Protein AF-0000000085036764 (afdb_homodimer)

InterPro domains:
  IPR001647 DNA-binding HTH domain, TetR-type [PF00440] (18-59)
  IPR001647 DNA-binding HTH domain, TetR-type [PS50977] (9-69)
  IPR009057 Homedomain-like superfamily [SSF46689] (5-72)
  IPR050109 HTH-type, TetR-like transcriptional regulator [PTHR30055] (3-120)

Nearest PDB structures (foldseek):
  6o6o-assembly1_B  TM=7.100E-01  e=1.818E-04  Mycobacterium tuberculosis
  3ppb-assembly1_B  TM=6.854E-01  e=3.675E-04  Shewanella loihica PV-4
  3f1b-assembly1_A-2  TM=6.920E-01  e=1.305E-03  Rhodococcus jostii RHA1
  5e57-assembly1_C-3  TM=6.204E-01  e=1.082E-03  Mycolicibacterium smegmatis MC2 155
  8t5y-assembly1_A-2  TM=6.200E-01  e=1.188E-03  Rhodococcus sp. USK13

Solvent-accessible surface area (backbone atoms only — not comparable to full-atom values): 19325 Å² total; per-residue (Å²): 130,78,75,66,75,72,75,74,64,59,58,64,57,54,51,50,52,52,50,50,52,43,21,60,72,67,27,70,88,66,60,47,68,62,57,50,16,57,76,69,71,50,54,53,67,64,49,34,72,74,33,77,42,70,66,55,46,50,52,50,49,43,53,52,51,51,51,48,52,58,53,45,35,51,53,73,25,79,78,48,92,47,35,68,59,23,52,43,39,26,49,50,35,46,54,52,46,39,70,75,34,50,41,56,46,61,60,40,65,76,53,88,78,72,75,55,66,66,53,36,52,43,39,38,46,35,34,58,76,68,66,50,90,68,58,38,69,63,51,26,45,53,45,45,27,32,52,50,11,43,65,63,42,46,86,79,39,93,75,50,68,69,59,53,44,51,46,46,36,20,57,70,75,92,130,79,76,66,76,70,77,73,64,57,59,64,56,54,51,50,52,50,50,51,52,44,22,61,70,65,26,70,88,68,60,48,69,63,58,48,16,57,75,68,69,49,54,52,66,63,49,33,73,75,32,77,42,70,67,54,46,49,51,52,48,42,55,51,52,51,52,47,50,57,54,44,33,50,55,74,23,79,78,49,91,47,34,70,59,23,51,43,38,27,50,49,36,46,54,51,46,39,70,77,32,50,41,56,45,61,60,41,64,76,51,87,77,72,75,54,66,66,53,36,51,44,39,38,46,35,34,59,76,68,67,50,90,69,56,41,69,62,50,26,46,52,45,44,29,31,52,50,11,44,64,63,42,46,87,79,39,94,74,52,66,67,59,51,44,51,47,46,36,20,56,69,74,92

pLDDT: mean 90.98, std 11.97, range [34.62, 97.44]

Secondary structure (DSSP, 8-state):
----------HHHHHHHHHHHHHHHH-GGG--HHHHHHHHT--HHHHHHH-SSHHHHHHHHHHHHHHHHHHHHTTTGGG-S-HHHHHHHHHHHHHHHHHH-HHHHHHHTTS--PPPHHHHHHHHHHHHHTT--S-HHHHHHHHHHHHHHHHHHTTTS---HHHHHHHHHHHTT-/----------HHHHHHHHHHHHHHHH-GGG--HHHHHHHHT--HHHHHHH-SSHHHHHHHHHHHHHHHHHHHHTTTGGG-S-HHHHHHHHHHHHHHHHHH-HHHHHHHTTS--PPPHHHHHHHHHHHHHTT--S-HHHHHHHHHHHHHHHHHHTTTS---HHHHHHHHHHHTT-

Sequence (348 aa):
MVTQPYHRQNLAAAIQQNARQQLEEAGANQLSLRQIARVLAVTPAAVYRHFPDKASLLANLKTTIQAEVTATLRMGVLDSADAPTMLRQMVTNLLTYQHDHPYGIQFVLTGDLSVPQSLTTVVTLYVAQQQLTLEPQSAALAVWTYLVGVLVLLPTIPVDEKQVTNQLISLLGGMVTQPYHRQNLAAAIQQNARQQLEEAGANQLSLRQIARVLAVTPAAVYRHFPDKASLLANLKTTIQAEVTATLRMGVLDSADAPTMLRQMVTNLLTYQHDHPYGIQFVLTGDLSVPQSLTTVVTLYVAQQQLTLEPQSAALAVWTYLVGVLVLLPTIPVDEKQVTNQLISLLGG

Structure (mmCIF, N/CA/C/O backbone):
data_AF-0000000085036764-model_v1
#
loop_
_entity.id
_entity.type
_entity.pdbx_description
1 polymer 'Transcriptional regulator'
#
loop_
_atom_site.group_PDB
_atom_site.id
_atom_site.type_symbol
_atom_site.label_atom_id
_atom_site.label_alt_id
_atom_site.label_comp_id
_atom_site.label_asym_id
_atom_site.label_entity_id
_atom_site.label_seq_id
_atom_site.pdbx_PDB_ins_code
_atom_site.Cartn_x
_atom_site.Cartn_y
_atom_site.Cartn_z
_atom_site.occupancy
_atom_site.B_iso_or_equiv
_atom_site.auth_seq_id
_atom_site.auth_comp_id
_atom_site.auth_asym_id
_atom_site.auth_atom_id
_atom_site.pdbx_PDB_model_num
ATOM 1 N N . MET A 1 1 ? -50.5 26.438 3.391 1 34.62 1 MET A N 1
ATOM 2 C CA . MET A 1 1 ? -49.594 25.484 2.75 1 34.62 1 MET A CA 1
ATOM 3 C C . MET A 1 1 ? -48.469 25.094 3.689 1 34.62 1 MET A C 1
ATOM 5 O O . MET A 1 1 ? -47.594 25.906 3.979 1 34.62 1 MET A O 1
ATOM 9 N N . VAL A 1 2 ? -48.625 24.375 4.734 1 40.66 2 VAL A N 1
ATOM 10 C CA . VAL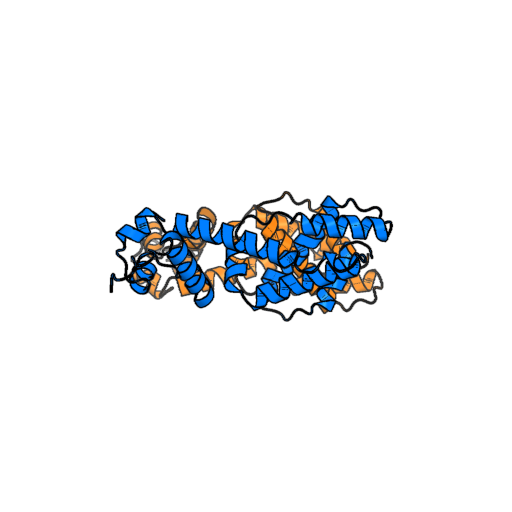 A 1 2 ? -47.719 24.156 5.852 1 40.66 2 VAL A CA 1
ATOM 11 C C . VAL A 1 2 ? -46.375 23.625 5.332 1 40.66 2 VAL A C 1
ATOM 13 O O . VAL A 1 2 ? -46.344 22.766 4.449 1 40.66 2 VAL A O 1
ATOM 16 N N . THR A 1 3 ? -45.375 24.562 5.188 1 39.28 3 THR A N 1
ATOM 17 C CA . THR A 1 3 ? -44.031 24.156 4.809 1 39.28 3 THR A CA 1
ATOM 18 C C . THR A 1 3 ? -43.656 22.812 5.43 1 39.28 3 THR A C 1
ATOM 20 O O . THR A 1 3 ? -43.781 22.641 6.645 1 39.28 3 THR A O 1
ATOM 23 N N . GLN A 1 4 ? -44.031 21.766 4.758 1 40.69 4 GLN A N 1
ATOM 24 C CA . GLN A 1 4 ? -43.656 20.422 5.195 1 40.69 4 GLN A CA 1
ATOM 25 C C . GLN A 1 4 ? -42.375 20.438 6.004 1 40.69 4 GLN A C 1
ATOM 27 O O . GLN A 1 4 ? -41.469 21.219 5.707 1 40.69 4 GLN A O 1
ATOM 32 N N . PRO A 1 5 ? -42.375 20.203 7.309 1 40.78 5 PRO A N 1
ATOM 33 C CA . PRO A 1 5 ? -41.156 20.125 8.109 1 40.78 5 PRO A CA 1
ATOM 34 C C . PRO A 1 5 ? -39.969 19.641 7.305 1 40.78 5 PRO A C 1
ATOM 36 O O . PRO A 1 5 ? -40.125 18.828 6.383 1 40.78 5 PRO A O 1
ATOM 39 N N . TYR A 1 6 ? -39.094 20.5 6.773 1 38.91 6 TYR A N 1
ATOM 40 C CA . TYR A 1 6 ? -37.781 20.141 6.211 1 38.91 6 TYR A CA 1
ATOM 41 C C . TYR A 1 6 ? -37.312 18.812 6.77 1 38.91 6 TYR A C 1
ATOM 43 O O . TYR A 1 6 ? -37.125 18.672 7.98 1 38.91 6 TYR A O 1
ATOM 51 N N . HIS A 1 7 ? -37.906 17.703 6.488 1 44.28 7 HIS A N 1
ATOM 52 C CA . HIS A 1 7 ? -37.312 16.422 6.828 1 44.28 7 HIS A CA 1
ATOM 53 C C . HIS A 1 7 ? -35.812 16.547 7.09 1 44.28 7 HIS A C 1
ATOM 55 O O . HIS A 1 7 ? -35.062 16.891 6.188 1 44.28 7 HIS A O 1
ATOM 61 N N . ARG A 1 8 ? -35.344 17.312 8.094 1 49.41 8 ARG A N 1
ATOM 62 C CA . ARG A 1 8 ? -33.969 17.469 8.586 1 49.41 8 ARG A CA 1
ATOM 63 C C . ARG A 1 8 ? -33.125 16.25 8.234 1 49.41 8 ARG A C 1
ATOM 65 O O . ARG A 1 8 ? -33.344 15.164 8.781 1 49.41 8 ARG A O 1
ATOM 72 N N . GLN A 1 9 ? -32.844 15.867 7.02 1 56.56 9 GLN A N 1
ATOM 73 C CA . GLN A 1 9 ? -31.844 14.898 6.574 1 56.56 9 GLN A CA 1
ATOM 74 C C . GLN A 1 9 ? -30.781 14.672 7.641 1 56.56 9 GLN A C 1
ATOM 76 O O . GLN A 1 9 ? -30.406 15.594 8.367 1 56.56 9 GLN A O 1
ATOM 81 N N . ASN A 1 10 ? -30.672 13.375 8.094 1 83.94 10 ASN A N 1
ATOM 82 C CA . ASN A 1 10 ? -29.719 13 9.141 1 83.94 10 ASN A CA 1
ATOM 83 C C . ASN A 1 10 ? -28.375 13.719 8.961 1 83.94 10 ASN A C 1
ATOM 85 O O . ASN A 1 10 ? -27.688 13.523 7.961 1 83.94 10 ASN A O 1
ATOM 89 N N . LEU A 1 11 ? -28.344 14.914 9.625 1 93 11 LEU A N 1
ATOM 90 C CA . LEU A 1 11 ? -27.141 15.742 9.539 1 93 11 LEU A CA 1
ATOM 91 C C . LEU A 1 11 ? -25.875 14.883 9.539 1 93 11 LEU A C 1
ATOM 93 O O . LEU A 1 11 ? -24.922 15.18 8.82 1 93 11 LEU A O 1
ATOM 97 N N . ALA A 1 12 ? -26.016 13.883 10.289 1 93.69 12 ALA A N 1
ATOM 98 C CA . ALA A 1 12 ? -24.875 12.984 10.328 1 93.69 12 ALA A CA 1
ATOM 99 C C . ALA A 1 12 ? -24.562 12.414 8.945 1 93.69 12 ALA A C 1
ATOM 101 O O . ALA A 1 12 ? -23.406 12.375 8.523 1 93.69 12 ALA A O 1
ATOM 102 N N . ALA A 1 13 ? -25.562 12.078 8.258 1 95.12 13 ALA A N 1
ATOM 103 C CA . ALA A 1 13 ? -25.422 11.516 6.918 1 95.12 13 ALA A CA 1
ATOM 104 C C . ALA A 1 13 ? -24.938 12.578 5.934 1 95.12 13 ALA A C 1
ATOM 106 O O . ALA A 1 13 ? -24.094 12.297 5.078 1 95.12 13 ALA A O 1
ATOM 107 N N . ALA A 1 14 ? -25.406 13.711 6.027 1 96.25 14 ALA A N 1
ATOM 108 C CA . ALA A 1 14 ? -25 14.812 5.156 1 96.25 14 ALA A CA 1
ATOM 109 C C . ALA A 1 14 ? -23.531 15.164 5.367 1 96.25 14 ALA A C 1
ATOM 111 O O . ALA A 1 14 ? -22.797 15.422 4.402 1 96.25 14 ALA A O 1
ATOM 112 N N . ILE A 1 15 ? -23.172 15.156 6.605 1 96.44 15 ILE A N 1
ATOM 113 C CA . ILE A 1 15 ? -21.766 15.43 6.945 1 96.44 15 ILE A CA 1
ATOM 114 C C . ILE A 1 15 ? -20.875 14.359 6.328 1 96.44 15 ILE A C 1
ATOM 116 O O . ILE A 1 15 ? -19.875 14.688 5.68 1 96.44 15 ILE A O 1
ATOM 120 N N . GLN A 1 16 ? -21.281 13.172 6.492 1 96 16 GLN A N 1
ATOM 121 C CA . GLN A 1 16 ? -20.5 12.062 5.969 1 96 16 GLN A CA 1
ATOM 122 C C . GLN A 1 16 ? -20.391 12.125 4.445 1 96 16 GLN A C 1
ATOM 124 O O . GLN A 1 16 ? -19.328 11.891 3.879 1 96 16 GLN A O 1
ATOM 129 N N . GLN A 1 17 ? -21.469 12.453 3.832 1 96.38 17 GLN A N 1
ATOM 130 C CA . GLN A 1 17 ? -21.5 12.531 2.375 1 96.38 17 GLN A CA 1
ATOM 131 C C . GLN A 1 17 ? -20.609 13.664 1.869 1 96.38 17 GLN A C 1
ATOM 133 O O . GLN A 1 17 ? -19.859 13.484 0.909 1 96.38 17 GLN A O 1
ATOM 138 N N . ASN A 1 18 ? -20.703 14.75 2.477 1 96.75 18 ASN A N 1
ATOM 139 C CA . ASN A 1 18 ? -19.844 15.867 2.098 1 96.75 18 ASN A CA 1
ATOM 140 C C . ASN A 1 18 ? -18.375 15.562 2.348 1 96.75 18 ASN A C 1
ATOM 142 O O . ASN A 1 18 ? -17.516 15.906 1.535 1 96.75 18 ASN A O 1
ATOM 146 N N . ALA A 1 19 ? -18.125 14.953 3.469 1 97.19 19 ALA A N 1
ATOM 147 C CA . ALA A 1 19 ? -16.766 14.547 3.791 1 97.19 19 ALA A CA 1
ATOM 148 C C . ALA A 1 19 ? -16.219 13.594 2.732 1 97.19 19 ALA A C 1
ATOM 150 O O . ALA A 1 19 ? -15.062 13.727 2.314 1 97.19 19 ALA A O 1
ATOM 151 N N . ARG A 1 20 ? -17.031 12.703 2.363 1 96.5 20 ARG A N 1
ATOM 152 C CA . ARG A 1 20 ? -16.641 11.758 1.323 1 96.5 20 ARG A CA 1
ATOM 153 C C . ARG A 1 20 ? -16.312 12.477 0.02 1 96.5 20 ARG A C 1
ATOM 155 O O . ARG A 1 20 ? -15.32 12.172 -0.638 1 96.5 20 ARG A O 1
ATOM 162 N N . GLN A 1 21 ? -17.094 13.398 -0.334 1 95.69 21 GLN A N 1
ATOM 163 C CA . GLN A 1 21 ? -16.891 14.18 -1.545 1 95.69 21 GLN A CA 1
ATOM 164 C C . GLN A 1 21 ? -15.57 14.953 -1.472 1 95.69 21 GLN A C 1
ATOM 166 O O . GLN A 1 21 ? -14.789 14.945 -2.424 1 95.69 21 GLN A O 1
ATOM 171 N N . GLN A 1 22 ? -15.367 15.531 -0.383 1 94.81 22 GLN A N 1
ATOM 172 C CA . GLN A 1 22 ? -14.117 16.266 -0.194 1 94.81 22 GLN A CA 1
ATOM 173 C C . GLN A 1 22 ? -12.914 15.344 -0.287 1 94.81 22 GLN A C 1
ATOM 175 O O . GLN A 1 22 ? -11.906 15.68 -0.913 1 94.81 22 GLN A O 1
ATOM 180 N N . LEU A 1 23 ? -13.039 14.227 0.329 1 95.44 23 LEU A N 1
ATOM 181 C CA . LEU A 1 23 ? -11.969 13.234 0.287 1 95.44 23 LEU A CA 1
ATOM 182 C C . LEU A 1 23 ? -11.648 12.836 -1.15 1 95.44 23 LEU A C 1
ATOM 184 O O .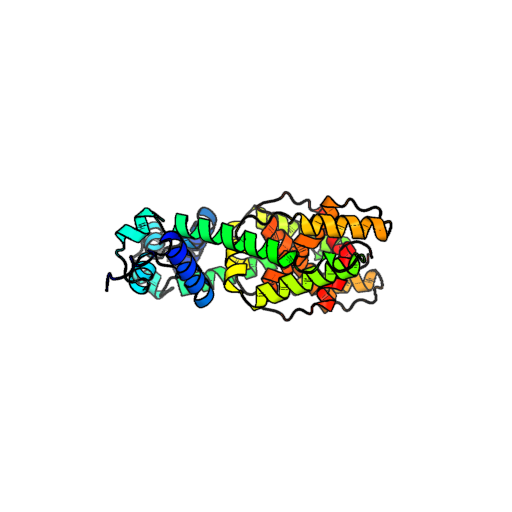 LEU A 1 23 ? -10.477 12.75 -1.53 1 95.44 23 LEU A O 1
ATOM 188 N N . GLU A 1 24 ? -12.633 12.68 -1.927 1 94.88 24 GLU A N 1
ATOM 189 C CA . GLU A 1 24 ? -12.453 12.211 -3.297 1 94.88 24 GLU A CA 1
ATOM 190 C C . GLU A 1 24 ? -11.945 13.336 -4.199 1 94.88 24 GLU A C 1
ATOM 192 O O . GLU A 1 24 ? -11.469 13.078 -5.309 1 94.88 24 GLU A O 1
ATOM 197 N N . GLU A 1 25 ? -12.039 14.547 -3.77 1 91.56 25 GLU A N 1
ATOM 198 C CA . GLU A 1 25 ? -11.594 15.688 -4.559 1 91.56 25 GLU A CA 1
ATOM 199 C C . GLU A 1 25 ? -10.141 16.047 -4.25 1 91.56 25 GLU A C 1
ATOM 201 O O . GLU A 1 25 ? -9.383 16.422 -5.145 1 91.56 25 GLU A O 1
ATOM 206 N N . ALA A 1 26 ? -9.812 15.883 -2.945 1 87.88 26 ALA A N 1
ATOM 207 C CA . ALA A 1 26 ? -8.523 16.469 -2.604 1 87.88 26 ALA A CA 1
ATOM 208 C C . ALA A 1 26 ? -7.754 15.594 -1.619 1 87.88 26 ALA A C 1
ATOM 210 O O . ALA A 1 26 ? -6.625 15.914 -1.243 1 87.88 26 ALA A O 1
ATOM 211 N N . GLY A 1 27 ? -8.312 14.523 -1.241 1 90.25 27 GLY A N 1
ATOM 212 C CA . GLY A 1 27 ? -7.633 13.664 -0.286 1 90.25 27 GLY A CA 1
ATOM 213 C C . GLY A 1 27 ? -8.031 13.938 1.152 1 90.25 27 GLY A C 1
ATOM 214 O O . GLY A 1 27 ? -8.57 15.008 1.459 1 90.25 27 GLY A O 1
ATOM 215 N N . ALA A 1 28 ? -7.688 13.078 2.045 1 89.06 28 ALA A N 1
ATOM 216 C CA . ALA A 1 28 ? -8.125 13.117 3.439 1 89.06 28 ALA A CA 1
ATOM 217 C C . ALA A 1 28 ? -7.457 14.266 4.191 1 89.06 28 ALA A C 1
ATOM 219 O O . ALA A 1 28 ? -8.023 14.805 5.148 1 89.06 28 ALA A O 1
ATOM 220 N N . ASN A 1 29 ? -6.27 14.602 3.748 1 83.5 29 ASN A N 1
ATOM 221 C CA . ASN A 1 29 ? -5.516 15.633 4.453 1 83.5 29 ASN A CA 1
ATOM 222 C C . ASN A 1 29 ? -6.191 17 4.34 1 83.5 29 ASN A C 1
ATOM 224 O O . ASN A 1 29 ? -5.977 17.875 5.18 1 83.5 29 ASN A O 1
ATOM 228 N N . GLN A 1 30 ? -7.043 17.125 3.451 1 86.94 30 GLN A N 1
ATOM 229 C CA . GLN A 1 30 ? -7.66 18.438 3.205 1 86.94 30 GLN A CA 1
ATOM 230 C C . GLN A 1 30 ? -9.047 18.516 3.838 1 86.94 30 GLN A C 1
ATOM 232 O O . GLN A 1 30 ? -9.703 19.547 3.783 1 86.94 30 GLN A O 1
ATOM 237 N N . LEU A 1 31 ? -9.445 17.438 4.422 1 92.19 31 LEU A N 1
ATOM 238 C CA . LEU A 1 31 ? -10.766 17.406 5.039 1 92.19 31 LEU A CA 1
ATOM 239 C C . LEU A 1 31 ? -10.836 18.375 6.223 1 92.19 31 LEU A C 1
ATOM 241 O O . LEU A 1 31 ? -9.914 18.422 7.043 1 92.19 31 LEU A O 1
ATOM 245 N N . SER A 1 32 ? -11.938 19.125 6.316 1 92.75 32 SER A N 1
ATOM 246 C CA . SER A 1 32 ? -12.148 20.094 7.371 1 92.75 32 SER A CA 1
ATOM 247 C C . SER A 1 32 ? -13.609 20.125 7.824 1 92.75 32 SER A C 1
ATOM 249 O O . SER A 1 32 ? -14.508 20.359 7.02 1 92.75 32 SER A O 1
ATOM 251 N N . LEU A 1 33 ? -13.773 20 9.125 1 95.56 33 LEU A N 1
ATOM 252 C CA . LEU A 1 33 ? -15.125 20.062 9.68 1 95.56 33 LEU A CA 1
ATOM 253 C C . LEU A 1 33 ? -15.719 21.453 9.508 1 95.56 33 LEU A C 1
ATOM 255 O O . LEU A 1 33 ? -16.906 21.609 9.25 1 95.56 33 LEU A O 1
ATOM 259 N N . ARG A 1 34 ? -14.93 22.469 9.648 1 95.31 34 ARG A N 1
ATOM 260 C CA . ARG A 1 34 ? -15.383 23.844 9.477 1 95.31 34 ARG A CA 1
ATOM 261 C C . ARG A 1 34 ? -15.859 24.078 8.047 1 95.31 34 ARG A C 1
ATOM 263 O O . ARG A 1 34 ? -16.875 24.734 7.832 1 95.31 34 ARG A O 1
ATOM 270 N N . GLN A 1 35 ? -15.109 23.516 7.117 1 95.25 35 GLN A N 1
ATOM 271 C CA . GLN A 1 35 ? -15.492 23.672 5.719 1 95.25 35 GLN A CA 1
ATOM 272 C C . GLN A 1 35 ? -16.797 22.938 5.426 1 95.25 35 GLN A C 1
ATOM 274 O O . GLN A 1 35 ? -17.641 23.438 4.68 1 95.25 35 GLN A O 1
ATOM 279 N N . ILE A 1 36 ? -16.938 21.781 6.016 1 96.5 36 ILE A N 1
ATOM 280 C CA . ILE A 1 36 ? -18.141 21 5.828 1 96.5 36 ILE A CA 1
ATOM 281 C C . ILE A 1 36 ? -19.344 21.766 6.371 1 96.5 36 ILE A C 1
ATOM 283 O O . ILE A 1 36 ? -20.406 21.828 5.73 1 96.5 36 ILE A O 1
ATOM 287 N N . ALA A 1 37 ? -19.141 22.344 7.508 1 96.62 37 ALA A N 1
ATOM 288 C CA . ALA A 1 37 ? -20.203 23.156 8.094 1 96.62 37 ALA A CA 1
ATOM 289 C C . ALA A 1 37 ? -20.625 24.281 7.148 1 96.62 37 ALA A C 1
ATOM 291 O O . ALA A 1 37 ? -21.812 24.516 6.934 1 96.62 37 ALA A O 1
ATOM 292 N N . ARG A 1 38 ? -19.703 24.891 6.578 1 96.56 38 ARG A N 1
ATOM 293 C CA . ARG A 1 38 ? -19.938 26 5.652 1 96.56 38 ARG A CA 1
ATOM 294 C C . ARG A 1 38 ? -20.703 25.516 4.426 1 96.56 38 ARG A C 1
ATOM 296 O O . ARG A 1 38 ? -21.703 26.141 4.031 1 96.56 38 ARG A O 1
ATOM 303 N N . VAL A 1 39 ? -20.281 24.469 3.871 1 95.06 39 VAL A N 1
ATOM 304 C CA . VAL A 1 39 ? -20.875 23.938 2.646 1 95.06 39 VAL A CA 1
ATOM 305 C C . VAL A 1 39 ? -22.328 23.516 2.912 1 95.06 39 VAL A C 1
ATOM 307 O O . VAL A 1 39 ? -23.203 23.734 2.076 1 95.06 39 VAL A O 1
ATOM 310 N N . LEU A 1 40 ? -22.531 22.953 4.07 1 96.12 40 LEU A N 1
ATOM 311 C CA . LEU A 1 40 ? -23.859 22.453 4.422 1 96.12 40 LEU A CA 1
ATOM 312 C C . LEU A 1 40 ? -24.719 23.562 5.008 1 96.12 40 LEU A C 1
ATOM 314 O O . LEU A 1 40 ? -25.891 23.359 5.316 1 96.12 40 LEU A O 1
ATOM 318 N N . ALA A 1 41 ? -24.094 24.703 5.195 1 97.06 41 ALA A N 1
ATOM 319 C CA . ALA A 1 41 ? -24.797 25.844 5.75 1 97.06 41 ALA A CA 1
ATOM 320 C C . ALA A 1 41 ? -25.375 25.531 7.125 1 97.06 41 ALA A C 1
ATOM 322 O O . ALA A 1 41 ? -26.547 25.781 7.387 1 97.06 41 ALA A O 1
ATOM 323 N N . VAL A 1 42 ? -24.547 24.938 7.934 1 96.19 42 VAL A N 1
ATOM 324 C CA . VAL A 1 42 ? -24.875 24.672 9.328 1 96.19 42 VAL A CA 1
ATOM 325 C C . VAL A 1 42 ? -23.797 25.25 10.242 1 96.19 42 VAL A C 1
ATOM 327 O O . VAL A 1 42 ? -22.719 25.625 9.773 1 96.19 42 VAL A O 1
ATOM 330 N N . THR A 1 43 ? -24.156 25.219 11.539 1 95.19 43 THR A N 1
ATOM 331 C CA . THR A 1 43 ? -23.172 25.734 12.492 1 95.19 43 THR A CA 1
ATOM 332 C C . THR A 1 43 ? -22.094 24.703 12.766 1 95.19 43 THR A C 1
ATOM 334 O O . THR A 1 43 ? -22.359 23.5 12.758 1 95.19 43 THR A O 1
ATOM 337 N N . PRO A 1 44 ? -20.859 25.156 12.945 1 95.06 44 PRO A N 1
ATOM 338 C CA . PRO A 1 44 ? -19.812 24.219 13.336 1 95.06 44 PRO A CA 1
ATOM 339 C C . PRO A 1 44 ? -20.203 23.375 14.547 1 95.06 44 PRO A C 1
ATOM 341 O O . PRO A 1 44 ? -19.875 22.188 14.602 1 95.06 44 PRO A O 1
ATOM 344 N N . ALA A 1 45 ? -20.891 23.922 15.453 1 94.81 45 ALA A N 1
ATOM 345 C CA . ALA A 1 45 ? -21.328 23.219 16.656 1 94.81 45 ALA A CA 1
ATOM 346 C C . ALA A 1 45 ? -22.188 22.016 16.312 1 94.81 45 ALA A C 1
ATOM 348 O O . ALA A 1 45 ? -22.094 20.969 16.953 1 94.81 45 ALA A O 1
ATOM 349 N N . ALA A 1 46 ? -22.969 22.188 15.391 1 95.25 46 ALA A N 1
ATOM 350 C CA . ALA A 1 46 ? -23.844 21.109 14.953 1 95.25 46 ALA A CA 1
ATOM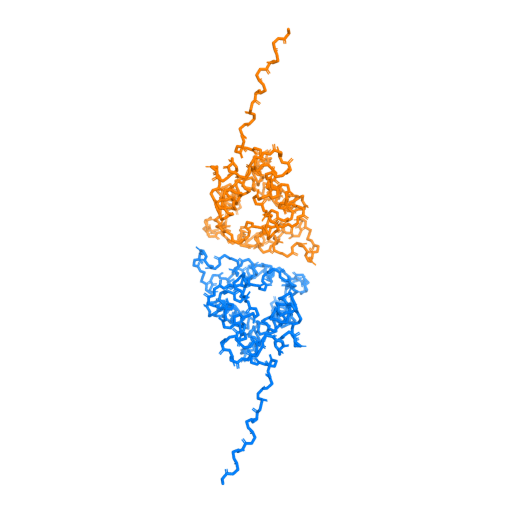 351 C C . ALA A 1 46 ? -23.047 19.953 14.383 1 95.25 46 ALA A C 1
ATOM 353 O O . ALA A 1 46 ? -23.375 18.781 14.602 1 95.25 46 ALA A O 1
ATOM 354 N N . VAL A 1 47 ? -22 20.266 13.656 1 95.94 47 VAL A N 1
ATOM 355 C CA . VAL A 1 47 ? -21.125 19.234 13.078 1 95.94 47 VAL A CA 1
ATOM 356 C C . VAL A 1 47 ? -20.328 18.547 14.18 1 95.94 47 VAL A C 1
ATOM 358 O O . VAL A 1 47 ? -20.25 17.312 14.219 1 95.94 47 VAL A O 1
ATOM 361 N N . TYR A 1 48 ? -19.891 19.281 15.156 1 95.56 48 TYR A N 1
ATOM 362 C CA . TYR A 1 48 ? -19.062 18.766 16.234 1 95.56 48 TYR A CA 1
ATOM 363 C C . TYR A 1 48 ? -19.875 17.875 17.172 1 95.56 48 TYR A C 1
ATOM 365 O O . TYR A 1 48 ? -19.328 17 17.828 1 95.56 48 TYR A O 1
ATOM 373 N N . ARG A 1 49 ? -21.156 18.094 17.203 1 95.38 49 ARG A N 1
ATOM 374 C CA . ARG A 1 49 ? -22.047 17.234 17.984 1 95.38 49 ARG A CA 1
ATOM 375 C C . ARG A 1 49 ? -22.047 15.805 17.438 1 95.38 49 ARG A C 1
ATOM 377 O O . ARG A 1 49 ? -22.094 14.844 18.203 1 95.38 49 ARG A O 1
ATOM 384 N N . HIS A 1 50 ? -21.906 15.695 16.156 1 95.56 50 HIS A N 1
ATOM 385 C CA . HIS A 1 50 ? -21.906 14.383 15.531 1 95.56 50 HIS A CA 1
ATOM 386 C C . HIS A 1 50 ? -20.484 13.82 15.43 1 95.56 50 HIS A C 1
ATOM 388 O O . HIS A 1 50 ? -20.281 12.617 15.602 1 95.56 50 HIS A O 1
ATOM 394 N N . PHE A 1 51 ? -19.547 14.75 15.117 1 97.12 51 PHE A N 1
ATOM 395 C CA . PHE A 1 51 ? -18.125 14.406 15 1 97.12 51 PHE A CA 1
ATOM 396 C C . PHE A 1 51 ? -17.266 15.406 15.773 1 97.12 51 PHE A C 1
ATOM 398 O O . PHE A 1 51 ? -16.906 16.453 15.234 1 97.12 51 PHE A O 1
ATOM 405 N N . PRO A 1 52 ? -16.938 15.023 16.922 1 96.12 52 PRO A N 1
ATOM 406 C CA . PRO A 1 52 ? -16.297 15.969 17.844 1 96.12 52 PRO A CA 1
ATOM 407 C C . PRO A 1 52 ? -14.953 16.469 17.344 1 96.12 52 PRO A C 1
ATOM 409 O O . PRO A 1 52 ? -14.477 17.516 17.781 1 96.12 52 PRO A O 1
ATOM 412 N N . ASP A 1 53 ? -14.344 15.648 16.469 1 94.69 53 ASP A N 1
ATOM 413 C CA . ASP A 1 53 ? -13.062 16.062 15.891 1 94.69 53 ASP A CA 1
ATOM 414 C C . ASP A 1 53 ? -12.836 15.398 14.531 1 94.69 53 ASP A C 1
ATOM 416 O O . ASP A 1 53 ? -13.633 14.562 14.102 1 94.69 53 ASP A O 1
ATOM 420 N N . LYS A 1 54 ? -11.828 15.805 13.898 1 93.44 54 LYS A N 1
ATOM 421 C CA . LYS A 1 54 ? -11.484 15.289 12.57 1 93.44 54 LYS A CA 1
ATOM 422 C C . LYS A 1 54 ? -11.203 13.789 12.617 1 93.44 54 LYS A C 1
ATOM 424 O O . LYS A 1 54 ? -11.594 13.055 11.711 1 93.44 54 LYS A O 1
ATOM 429 N N . ALA A 1 55 ? -10.555 13.375 13.648 1 93.44 55 ALA A N 1
ATOM 430 C CA . ALA A 1 55 ? -10.195 11.969 13.789 1 93.44 55 ALA A CA 1
ATOM 431 C C . ALA A 1 55 ? -11.445 11.086 13.82 1 93.44 55 ALA A C 1
ATOM 433 O O . ALA A 1 55 ? -11.469 10.023 13.195 1 93.44 55 ALA A O 1
ATOM 434 N N . SER A 1 56 ? -12.391 11.531 14.477 1 95.94 56 SER A N 1
ATOM 435 C CA . SER A 1 56 ? -13.641 10.781 14.555 1 95.94 56 SER A CA 1
ATOM 436 C C . SER A 1 56 ? -14.32 10.695 13.195 1 95.94 56 SER A C 1
ATOM 438 O O . SER A 1 56 ? -14.867 9.648 12.836 1 95.94 56 SER A O 1
ATOM 440 N N . LEU A 1 57 ? -14.344 11.789 12.469 1 96.06 57 LEU A N 1
ATOM 441 C CA . LEU A 1 57 ? -14.922 11.805 11.133 1 96.06 57 LEU A CA 1
ATOM 442 C C . LEU A 1 57 ? -14.148 10.875 10.195 1 96.06 57 LEU A C 1
ATOM 444 O O . LEU A 1 57 ? -14.75 10.086 9.461 1 96.06 57 LEU A O 1
ATOM 448 N N . LEU A 1 58 ? -12.867 10.906 10.281 1 95.56 58 LEU A N 1
ATOM 449 C CA . LEU A 1 58 ? -12.023 10.086 9.43 1 95.56 58 LEU A CA 1
ATOM 450 C C . LEU A 1 58 ? -12.211 8.602 9.742 1 95.56 58 LEU A C 1
ATOM 452 O O . LEU A 1 58 ? -12.234 7.773 8.828 1 95.56 58 LEU A O 1
ATOM 456 N N . ALA A 1 59 ? -12.352 8.32 10.961 1 95.12 59 ALA A N 1
ATOM 457 C CA . ALA A 1 59 ? -12.586 6.93 11.359 1 95.12 59 ALA A CA 1
ATOM 458 C C . ALA A 1 59 ? -13.898 6.406 10.773 1 95.12 59 ALA A C 1
ATOM 460 O O . ALA A 1 59 ? -13.953 5.281 10.266 1 95.12 59 ALA A O 1
ATOM 461 N N . ASN A 1 60 ? -14.828 7.195 10.875 1 95.31 60 ASN A N 1
ATOM 462 C CA . ASN A 1 60 ? -16.125 6.824 10.312 1 95.31 60 ASN A CA 1
ATOM 463 C C . ASN A 1 60 ? -16.047 6.656 8.797 1 95.31 60 ASN A C 1
ATOM 465 O O . ASN A 1 60 ? -16.594 5.691 8.25 1 95.31 60 ASN A O 1
ATOM 469 N N . LEU A 1 61 ? -15.414 7.555 8.133 1 95.88 61 LEU A N 1
ATOM 470 C CA . LEU A 1 61 ? -15.242 7.477 6.688 1 95.88 61 LEU A CA 1
ATOM 471 C C . LEU A 1 61 ? -14.484 6.215 6.297 1 95.88 61 LEU A C 1
ATOM 473 O O . LEU A 1 61 ? -14.836 5.543 5.328 1 95.88 61 LEU A O 1
ATOM 477 N N . LYS A 1 62 ? -13.469 5.926 7.02 1 96.12 62 LYS A N 1
ATOM 478 C CA . LYS A 1 62 ? -12.664 4.742 6.727 1 96.12 62 LYS A CA 1
ATOM 479 C C . LYS A 1 62 ? -13.508 3.473 6.797 1 96.12 62 LYS A C 1
ATOM 481 O O . LYS A 1 62 ? -13.43 2.621 5.906 1 96.12 62 LYS A O 1
ATOM 486 N N . THR A 1 63 ? -14.305 3.402 7.844 1 95 63 THR A N 1
ATOM 487 C CA . THR A 1 63 ? -15.18 2.252 8.023 1 95 63 THR A CA 1
ATOM 488 C C . THR A 1 63 ? -16.156 2.131 6.852 1 95 63 THR A C 1
ATOM 490 O O . THR A 1 63 ? -16.344 1.044 6.305 1 95 63 THR A O 1
ATOM 493 N N . THR A 1 64 ? -16.688 3.205 6.477 1 95.5 64 THR A N 1
ATOM 494 C CA . THR A 1 64 ? -17.672 3.215 5.406 1 95.5 64 THR A CA 1
ATOM 495 C C . THR A 1 64 ? -17.031 2.84 4.074 1 95.5 64 THR A C 1
ATOM 497 O O . THR A 1 64 ? -17.594 2.037 3.318 1 95.5 64 THR A O 1
ATOM 500 N N . ILE A 1 65 ? -15.922 3.395 3.793 1 96.12 65 ILE A N 1
ATOM 501 C CA . ILE A 1 65 ? -15.25 3.131 2.523 1 96.12 65 ILE A CA 1
ATOM 502 C C . ILE A 1 65 ? -14.789 1.678 2.479 1 96.12 65 ILE A C 1
ATOM 504 O O . ILE A 1 65 ? -14.906 1.012 1.447 1 96.12 65 ILE A O 1
ATOM 508 N N . GLN A 1 66 ? -14.289 1.174 3.568 1 94.75 66 GLN A N 1
ATOM 509 C CA . GLN A 1 66 ? -13.891 -0.229 3.635 1 94.75 66 GLN A CA 1
ATOM 510 C C . GLN A 1 66 ? -15.078 -1.147 3.348 1 94.75 66 GLN A C 1
ATOM 512 O O . GLN A 1 66 ? -14.945 -2.127 2.611 1 94.75 66 GLN A O 1
ATOM 517 N N . ALA A 1 67 ? -16.188 -0.809 3.938 1 94.69 67 ALA A N 1
ATOM 518 C CA . ALA A 1 67 ? -17.406 -1.587 3.699 1 94.69 67 ALA A CA 1
ATOM 519 C C . ALA A 1 67 ? -17.812 -1.536 2.229 1 94.69 67 ALA A C 1
ATOM 521 O O . ALA A 1 67 ? -18.234 -2.545 1.661 1 94.69 67 ALA A O 1
ATOM 522 N N . GLU A 1 68 ? -17.672 -0.421 1.65 1 95.12 68 GLU A N 1
ATOM 523 C CA . GLU A 1 68 ? -18 -0.253 0.238 1 95.12 68 GLU A CA 1
ATOM 524 C C . GLU A 1 68 ? -17.078 -1.087 -0.646 1 95.12 68 GLU A C 1
ATOM 526 O O . GLU A 1 68 ? -17.531 -1.719 -1.603 1 95.12 68 GLU A O 1
ATOM 531 N N . VAL A 1 69 ? -15.844 -1.074 -0.37 1 94.5 69 VAL A N 1
ATOM 532 C CA . VAL A 1 69 ? -14.867 -1.854 -1.127 1 94.5 69 VAL A CA 1
ATOM 533 C C . VAL A 1 69 ? -15.227 -3.336 -1.053 1 94.5 69 VAL A C 1
ATOM 535 O O . VAL A 1 69 ? -15.258 -4.027 -2.074 1 94.5 69 VAL A O 1
ATOM 538 N N . THR A 1 70 ? -15.508 -3.816 0.118 1 93.56 70 THR A N 1
ATOM 539 C CA . THR A 1 70 ? -15.867 -5.219 0.323 1 93.56 70 THR A CA 1
ATOM 540 C C . THR A 1 70 ? -17.141 -5.57 -0.445 1 93.56 70 THR A C 1
ATOM 542 O O . THR A 1 70 ? -17.203 -6.625 -1.081 1 93.56 70 THR A O 1
ATOM 545 N N . ALA A 1 71 ? -18.062 -4.664 -0.388 1 95.06 71 ALA A N 1
ATOM 546 C CA . ALA A 1 71 ? -19.328 -4.895 -1.083 1 95.06 71 ALA A CA 1
ATOM 547 C C . ALA A 1 71 ? -19.125 -4.934 -2.594 1 95.06 71 ALA A C 1
ATOM 549 O O . ALA A 1 71 ? -19.688 -5.781 -3.285 1 95.06 71 ALA A O 1
ATOM 550 N N . THR A 1 72 ? -18.344 -4.043 -3.072 1 94.56 72 THR A N 1
ATOM 551 C CA . THR A 1 72 ? -18.062 -3.949 -4.5 1 94.56 72 THR A CA 1
ATOM 552 C C . THR A 1 72 ? -17.328 -5.191 -4.996 1 94.56 72 THR A C 1
ATOM 554 O O . THR A 1 72 ? -17.594 -5.676 -6.098 1 94.56 72 THR A O 1
ATOM 557 N N . LEU A 1 73 ? -16.438 -5.688 -4.219 1 93.94 73 LEU A N 1
ATOM 558 C CA . LEU A 1 73 ? -15.633 -6.852 -4.566 1 93.94 73 LEU A CA 1
ATOM 559 C C . LEU A 1 73 ? -16.516 -8.055 -4.883 1 93.94 73 LEU A C 1
ATOM 561 O O . LEU A 1 73 ? -16.172 -8.875 -5.742 1 93.94 73 LEU A O 1
ATOM 565 N N . ARG A 1 74 ? -17.641 -8.109 -4.297 1 94.12 74 ARG A N 1
ATOM 566 C CA . ARG A 1 74 ? -18.438 -9.32 -4.414 1 94.12 74 ARG A CA 1
ATOM 567 C C . ARG A 1 74 ? -19.516 -9.164 -5.496 1 94.12 74 ARG A C 1
ATOM 569 O O . ARG A 1 74 ? -20.25 -10.102 -5.785 1 94.12 74 ARG A O 1
ATOM 576 N N . MET A 1 75 ? -19.625 -7.984 -6.023 1 94.56 75 MET A N 1
ATOM 577 C CA . MET A 1 75 ? -20.688 -7.711 -6.992 1 94.56 75 MET A CA 1
ATOM 578 C C . MET A 1 75 ? -20.547 -8.609 -8.211 1 94.56 75 MET A C 1
ATOM 580 O O . MET A 1 75 ? -19.516 -8.625 -8.875 1 94.56 75 MET A O 1
ATOM 584 N N . GLY A 1 76 ? -21.531 -9.383 -8.5 1 94.56 76 GLY A N 1
ATOM 585 C CA . GLY A 1 76 ? -21.594 -10.195 -9.703 1 94.56 76 GLY A CA 1
ATOM 586 C C . GLY A 1 76 ? -20.734 -11.438 -9.633 1 94.56 76 GLY A C 1
ATOM 587 O O . GLY A 1 76 ? -20.578 -12.156 -10.625 1 94.56 76 GLY A O 1
ATOM 588 N N . VAL A 1 77 ? -20.078 -11.758 -8.586 1 94.06 77 VAL A N 1
ATOM 589 C CA . VAL A 1 77 ? -19.109 -12.836 -8.461 1 94.06 77 VAL A CA 1
ATOM 590 C C . VAL A 1 77 ? -19.844 -14.18 -8.453 1 94.06 77 VAL A C 1
ATOM 592 O O . VAL A 1 77 ? -19.344 -15.156 -9.039 1 94.06 77 VAL A O 1
ATOM 595 N N . LEU A 1 78 ? -21.047 -14.242 -7.902 1 89.31 78 LEU A N 1
ATOM 596 C CA . LEU A 1 78 ? -21.781 -15.5 -7.777 1 89.31 78 LEU A CA 1
ATOM 597 C C . LEU A 1 78 ? -22.609 -15.773 -9.016 1 89.31 78 LEU A C 1
ATOM 599 O O . LEU A 1 78 ? -23.375 -16.734 -9.055 1 89.31 78 LEU A O 1
ATOM 603 N N . ASP A 1 79 ? -22.5 -14.883 -10 1 92.38 79 ASP A N 1
ATOM 604 C CA . ASP A 1 79 ? -23.203 -15.094 -11.258 1 92.38 79 ASP A CA 1
ATOM 605 C C . ASP A 1 79 ? -22.625 -16.281 -12.023 1 92.38 79 ASP A C 1
ATOM 607 O O . ASP A 1 79 ? -23.25 -16.781 -12.969 1 92.38 79 ASP A O 1
ATOM 611 N N . SER A 1 80 ? -21.453 -16.766 -11.75 1 90.25 80 SER A N 1
ATOM 612 C CA . SER A 1 80 ? -20.781 -17.922 -12.344 1 90.25 80 SER A CA 1
ATOM 613 C C . SER A 1 80 ? -20.5 -18.984 -11.297 1 90.25 80 SER A C 1
ATOM 615 O O . SER A 1 80 ? -20.375 -18.688 -10.109 1 90.25 80 SER A O 1
ATOM 617 N N . ALA A 1 81 ? -20.516 -20.203 -11.789 1 90 81 ALA A N 1
ATOM 618 C CA . ALA A 1 81 ? -20.094 -21.297 -10.922 1 90 81 ALA A CA 1
ATOM 619 C C . ALA A 1 81 ? -18.609 -21.609 -11.102 1 90 81 ALA A C 1
ATOM 621 O O . ALA A 1 81 ? -18.047 -22.406 -10.352 1 90 81 ALA A O 1
ATOM 622 N N . ASP A 1 82 ? -17.969 -20.969 -12.055 1 95 82 ASP A N 1
ATOM 623 C CA . ASP A 1 82 ? -16.562 -21.172 -12.383 1 95 82 ASP A CA 1
ATOM 624 C C . ASP A 1 82 ? -15.664 -20.25 -11.555 1 95 82 ASP A C 1
ATOM 626 O O . ASP A 1 82 ? -15.719 -19.031 -11.703 1 95 82 ASP A O 1
ATOM 630 N N . ALA A 1 83 ? -14.844 -20.844 -10.727 1 94.12 83 ALA A N 1
ATOM 631 C CA . ALA A 1 83 ? -14.055 -20.094 -9.766 1 94.12 83 ALA A CA 1
ATOM 632 C C . ALA A 1 83 ? -13.094 -19.141 -10.477 1 94.12 83 ALA A C 1
ATOM 634 O O . ALA A 1 83 ? -12.93 -17.984 -10.062 1 94.12 83 ALA A O 1
ATOM 635 N N . PRO A 1 84 ? -12.469 -19.562 -11.602 1 94.25 84 PRO A N 1
ATOM 636 C CA . PRO A 1 84 ? -11.625 -18.625 -12.328 1 94.25 84 PRO A CA 1
ATOM 637 C C . PRO A 1 84 ? -12.398 -17.391 -12.812 1 94.25 84 PRO A C 1
ATOM 639 O O . PRO A 1 84 ? -11.891 -16.266 -12.727 1 94.25 84 PRO A O 1
ATOM 642 N N . THR A 1 85 ? -13.57 -17.609 -13.273 1 95.88 85 THR A N 1
ATOM 643 C CA . THR A 1 85 ? -14.414 -16.5 -13.727 1 95.88 85 THR A CA 1
ATOM 644 C C . THR A 1 85 ? -14.805 -15.609 -12.555 1 95.88 85 THR A C 1
ATOM 646 O O . THR A 1 85 ? -14.828 -14.383 -12.68 1 95.88 85 THR A O 1
ATOM 649 N N . MET A 1 86 ? -15.086 -16.203 -11.398 1 96.75 86 MET A N 1
ATOM 650 C CA . MET A 1 86 ? -15.391 -15.445 -10.188 1 96.75 86 MET A CA 1
ATOM 651 C C . MET A 1 86 ? -14.211 -14.562 -9.789 1 96.75 86 MET A C 1
ATOM 653 O O . MET A 1 86 ? -14.383 -13.383 -9.477 1 96.75 86 MET A O 1
ATOM 657 N N . LEU A 1 87 ? -13.047 -15.18 -9.812 1 95.88 87 LEU A N 1
ATOM 658 C CA . LEU A 1 87 ? -11.828 -14.453 -9.445 1 95.88 87 LEU A CA 1
ATOM 659 C C . LEU A 1 87 ? -11.594 -13.281 -10.383 1 95.88 87 LEU A C 1
ATOM 661 O O . LEU A 1 87 ? -11.289 -12.172 -9.93 1 95.88 87 LEU A O 1
ATOM 665 N N . ARG A 1 88 ? -11.789 -13.5 -11.664 1 96.5 88 ARG A N 1
ATOM 666 C CA . ARG A 1 88 ? -11.641 -12.43 -12.648 1 96.5 88 ARG A CA 1
ATOM 667 C C . ARG A 1 88 ? -12.625 -11.305 -12.391 1 96.5 88 ARG A C 1
ATOM 669 O O . ARG A 1 88 ? -12.281 -10.125 -12.523 1 96.5 88 ARG A O 1
ATOM 676 N N . GLN A 1 89 ? -13.82 -11.664 -12.102 1 97 89 GLN A N 1
ATOM 677 C CA . GLN A 1 89 ? -14.836 -10.656 -11.805 1 97 89 GLN A CA 1
ATOM 678 C C . GLN A 1 89 ? -14.453 -9.828 -10.586 1 97 89 GLN A C 1
ATOM 680 O O . GLN A 1 89 ? -14.656 -8.609 -10.57 1 97 89 GLN A O 1
ATOM 685 N N . MET A 1 90 ? -13.938 -10.438 -9.578 1 97.06 90 MET A N 1
ATOM 686 C CA . MET A 1 90 ? -13.484 -9.719 -8.391 1 97.06 90 MET A CA 1
ATOM 687 C C . MET A 1 90 ? -12.383 -8.727 -8.75 1 97.06 90 MET A C 1
ATOM 689 O O . MET A 1 90 ? -12.391 -7.586 -8.273 1 97.06 90 MET A O 1
ATOM 693 N N . VAL A 1 91 ? -11.438 -9.148 -9.586 1 97.12 91 VAL A N 1
ATOM 694 C CA . VAL A 1 91 ? -10.359 -8.273 -10.047 1 97.12 91 VAL A CA 1
ATOM 695 C C . VAL A 1 91 ? -10.953 -7.082 -10.789 1 97.12 91 VAL A C 1
ATOM 697 O O . VAL A 1 91 ? -10.602 -5.934 -10.508 1 97.12 91 VAL A O 1
ATOM 700 N N . THR A 1 92 ? -11.867 -7.34 -11.672 1 96.56 92 THR A N 1
ATOM 701 C CA . THR A 1 92 ? -12.516 -6.277 -12.438 1 96.56 92 THR A CA 1
ATOM 702 C C . THR A 1 92 ? -13.195 -5.281 -11.5 1 96.56 92 THR A C 1
ATOM 704 O O . THR A 1 92 ? -13.047 -4.07 -11.664 1 96.56 92 THR A O 1
ATOM 707 N N . ASN A 1 93 ? -13.93 -5.816 -10.531 1 97.38 93 ASN A N 1
ATOM 708 C CA . ASN A 1 93 ? -14.625 -4.969 -9.57 1 97.38 93 ASN A CA 1
ATOM 709 C C . ASN A 1 93 ? -13.656 -4.066 -8.812 1 97.38 93 ASN A C 1
ATOM 711 O O . ASN A 1 93 ? -13.898 -2.871 -8.656 1 97.38 93 ASN A O 1
ATOM 715 N N . LEU A 1 94 ? -12.609 -4.656 -8.367 1 95.75 94 LEU A N 1
ATOM 716 C CA . LEU A 1 94 ? -11.641 -3.926 -7.562 1 95.75 94 LEU A CA 1
ATOM 717 C C . LEU A 1 94 ? -10.953 -2.838 -8.383 1 95.75 94 LEU A C 1
ATOM 719 O O . LEU A 1 94 ? -10.836 -1.698 -7.934 1 95.75 94 LEU A O 1
ATOM 723 N N . LEU A 1 95 ? -10.5 -3.174 -9.594 1 95.62 95 LEU A N 1
ATOM 724 C CA . LEU A 1 95 ? -9.836 -2.211 -10.461 1 95.62 95 LEU A CA 1
ATOM 725 C C . LEU A 1 95 ? -10.773 -1.077 -10.844 1 95.62 95 LEU A C 1
ATOM 727 O O . LEU A 1 95 ? -10.375 0.087 -10.883 1 95.62 95 LEU A O 1
ATOM 731 N N . THR A 1 96 ? -11.992 -1.36 -11.133 1 95.19 96 THR A N 1
ATOM 732 C CA . THR A 1 96 ? -12.984 -0.345 -11.461 1 95.19 96 THR A CA 1
ATOM 733 C C . THR A 1 96 ? -13.211 0.597 -10.281 1 95.19 96 THR A C 1
ATOM 735 O O . THR A 1 96 ? -13.258 1.816 -10.453 1 95.19 96 THR A O 1
ATOM 738 N N . TYR A 1 97 ? -13.32 0 -9.133 1 95.69 97 TYR A N 1
ATOM 739 C CA . TYR A 1 97 ? -13.516 0.829 -7.945 1 95.69 97 TYR A CA 1
ATOM 740 C C . TYR A 1 97 ? -12.328 1.759 -7.727 1 95.69 97 TYR A C 1
ATOM 742 O O . TYR A 1 97 ? -12.508 2.939 -7.418 1 95.69 97 TYR A O 1
ATOM 750 N N . GLN A 1 98 ? -11.156 1.204 -7.77 1 94.81 98 GLN A N 1
ATOM 751 C CA . GLN A 1 98 ? -9.953 2.021 -7.602 1 94.81 98 GLN A CA 1
ATOM 752 C C . GLN A 1 98 ? -9.922 3.162 -8.617 1 94.81 98 GLN A C 1
ATOM 754 O O . GLN A 1 98 ? -9.523 4.281 -8.289 1 94.81 98 GLN A O 1
ATOM 759 N N . HIS A 1 99 ? -10.25 2.93 -9.844 1 92.81 99 HIS A N 1
ATOM 760 C CA . HIS A 1 99 ? -10.305 3.951 -10.883 1 92.81 99 HIS A CA 1
ATOM 761 C C . HIS A 1 99 ? -11.297 5.055 -10.516 1 92.81 99 HIS A C 1
ATOM 763 O O . HIS A 1 99 ? -10.984 6.242 -10.672 1 92.81 99 HIS A O 1
ATOM 769 N N . ASP A 1 100 ? -12.414 4.664 -10.031 1 94.25 100 ASP A N 1
ATOM 770 C CA . ASP A 1 100 ? -13.492 5.602 -9.75 1 94.25 100 ASP A CA 1
ATOM 771 C C . ASP A 1 100 ? -13.25 6.34 -8.438 1 94.25 100 ASP A C 1
ATOM 773 O O . ASP A 1 100 ? -13.727 7.465 -8.258 1 94.25 100 ASP A O 1
ATOM 777 N N . HIS A 1 101 ? -12.531 5.672 -7.527 1 94.75 101 HIS A N 1
ATOM 778 C CA . HIS A 1 101 ? -12.352 6.23 -6.195 1 94.75 101 HIS A CA 1
ATOM 779 C C . HIS A 1 101 ? -10.898 6.137 -5.75 1 94.75 101 HIS A C 1
ATOM 781 O O . HIS A 1 101 ? -10.594 5.527 -4.723 1 94.75 101 HIS A O 1
ATOM 787 N N . PRO A 1 102 ? -10.016 6.777 -6.438 1 92.75 102 PRO A N 1
ATOM 788 C CA . PRO A 1 102 ? -8.586 6.617 -6.133 1 92.75 102 PRO A CA 1
ATOM 789 C C . PRO A 1 102 ? -8.219 7.164 -4.754 1 92.75 102 PRO A C 1
ATOM 791 O O . PRO A 1 102 ? -7.406 6.559 -4.047 1 92.75 102 PRO A O 1
ATOM 794 N N . TYR A 1 103 ? -8.828 8.219 -4.355 1 93.06 103 TYR A N 1
ATOM 795 C CA . TYR A 1 103 ? -8.484 8.797 -3.062 1 93.06 103 TYR A CA 1
ATOM 796 C C . TYR A 1 103 ? -9.078 7.977 -1.922 1 93.06 103 TYR A C 1
ATOM 798 O O . TYR A 1 103 ? -8.469 7.855 -0.854 1 93.06 103 TYR A O 1
ATOM 806 N N . GLY A 1 104 ? -10.266 7.422 -2.193 1 94.75 104 GLY A N 1
ATOM 807 C CA . GLY A 1 104 ? -10.844 6.512 -1.216 1 94.75 104 GLY A CA 1
ATOM 808 C C . GLY A 1 104 ? -9.984 5.285 -0.963 1 94.75 104 GLY A C 1
ATOM 809 O O . GLY A 1 104 ? -9.789 4.883 0.186 1 94.75 104 GLY A O 1
ATOM 810 N N . ILE A 1 105 ? -9.461 4.789 -2.025 1 94.44 105 ILE A N 1
ATOM 811 C CA . ILE A 1 105 ? -8.609 3.609 -1.917 1 94.44 105 ILE A CA 1
ATOM 812 C C . ILE A 1 105 ? -7.32 3.971 -1.185 1 94.44 105 ILE A C 1
ATOM 814 O O . ILE A 1 105 ? -6.922 3.283 -0.24 1 94.44 105 ILE A O 1
ATOM 818 N N . GLN A 1 106 ? -6.742 5.039 -1.581 1 91.56 106 GLN A N 1
ATOM 819 C CA . GLN A 1 106 ? -5.531 5.492 -0.905 1 91.56 106 GLN A CA 1
ATOM 820 C C . GLN A 1 106 ? -5.77 5.668 0.591 1 91.56 106 GLN A C 1
ATOM 822 O O . GLN A 1 106 ? -4.91 5.336 1.407 1 91.56 106 GLN A O 1
ATOM 827 N N . PHE A 1 107 ? -6.895 6.148 0.926 1 93.19 107 PHE A N 1
ATOM 828 C CA . PHE A 1 107 ? -7.266 6.426 2.309 1 93.19 107 PHE A CA 1
ATOM 829 C C . PHE A 1 107 ? -7.406 5.129 3.098 1 93.19 107 PHE A C 1
ATOM 831 O O . PHE A 1 107 ? -6.961 5.043 4.246 1 93.19 107 PHE A O 1
ATOM 838 N N . VAL A 1 108 ? -7.914 4.102 2.508 1 93.75 108 VAL A N 1
ATOM 839 C CA . VAL A 1 108 ? -8.203 2.885 3.264 1 93.75 108 VAL A CA 1
ATOM 840 C C . VAL A 1 108 ? -6.973 1.979 3.27 1 93.75 108 VAL A C 1
ATOM 842 O O . VAL A 1 108 ? -6.867 1.067 4.094 1 93.75 108 VAL A O 1
ATOM 845 N N . LEU A 1 109 ? -6.055 2.193 2.391 1 92.06 109 LEU A N 1
ATOM 846 C CA . LEU A 1 109 ? -4.848 1.375 2.314 1 92.06 109 LEU A CA 1
ATOM 847 C C . LEU A 1 109 ? -4.012 1.521 3.58 1 92.06 109 LEU A C 1
ATOM 849 O O . LEU A 1 109 ? -3.152 0.683 3.861 1 92.06 109 LEU A O 1
ATOM 853 N N . THR A 1 110 ? -4.277 2.525 4.367 1 86.56 110 THR A N 1
ATOM 854 C CA . THR A 1 110 ? -3.541 2.748 5.605 1 86.56 110 THR A CA 1
ATOM 855 C C . THR A 1 110 ? -4.285 2.141 6.793 1 86.56 110 THR A C 1
ATOM 857 O O . THR A 1 110 ? -3.85 2.268 7.938 1 86.56 110 THR A O 1
ATOM 860 N N . GLY A 1 111 ? -5.379 1.476 6.551 1 86.38 111 GLY A N 1
ATOM 861 C CA . GLY A 1 111 ? -6.195 0.917 7.613 1 86.38 111 GLY A CA 1
ATOM 862 C C . GLY A 1 111 ? -6.109 -0.595 7.703 1 86.38 111 GLY A C 1
ATOM 863 O O . GLY A 1 111 ? -5.094 -1.187 7.332 1 86.38 111 GLY A O 1
ATOM 864 N N . ASP A 1 112 ? -7.102 -1.146 8.312 1 85.25 112 ASP A N 1
ATOM 865 C CA . ASP A 1 112 ? -7.203 -2.596 8.445 1 85.25 112 ASP A CA 1
ATOM 866 C C . ASP A 1 112 ? -7.531 -3.248 7.105 1 85.25 112 ASP A C 1
ATOM 868 O O . ASP A 1 112 ? -8.602 -3.008 6.539 1 85.25 112 ASP A O 1
ATOM 872 N N . LEU A 1 113 ? -6.617 -4.02 6.668 1 90.69 113 LEU A N 1
ATOM 873 C CA . LEU A 1 113 ? -6.762 -4.66 5.367 1 90.69 113 LEU A CA 1
ATOM 874 C C . LEU A 1 113 ? -6.84 -6.176 5.512 1 90.69 113 LEU A C 1
ATOM 876 O O . LEU A 1 113 ? -6.066 -6.902 4.887 1 90.69 113 LEU A O 1
ATOM 880 N N . SER A 1 114 ? -7.824 -6.598 6.305 1 91.56 114 SER A N 1
ATOM 881 C CA . SER A 1 114 ? -8.047 -8.031 6.449 1 91.56 114 SER A CA 1
ATOM 882 C C . SER A 1 114 ? -8.539 -8.648 5.148 1 91.56 114 SER A C 1
ATOM 884 O O . SER A 1 114 ? -9.164 -7.965 4.328 1 91.56 114 SER A O 1
ATOM 886 N N . VAL A 1 115 ? -8.266 -9.922 4.941 1 94.5 115 VAL A N 1
ATOM 887 C CA . VAL A 1 115 ? -8.734 -10.641 3.756 1 94.5 115 VAL A CA 1
ATOM 888 C C . VAL A 1 115 ? -10.258 -10.656 3.73 1 94.5 115 VAL A C 1
ATOM 890 O O . VAL A 1 115 ? -10.898 -11.133 4.672 1 94.5 115 VAL A O 1
ATOM 893 N N . PRO A 1 116 ? -10.797 -10.156 2.691 1 94.44 116 PRO A N 1
ATOM 894 C CA . PRO A 1 116 ? -12.258 -10.234 2.619 1 94.44 116 PRO A CA 1
ATOM 895 C C . PRO A 1 116 ? -12.773 -11.672 2.578 1 94.44 116 PRO A C 1
ATOM 897 O O . PRO A 1 116 ? -12.203 -12.508 1.88 1 94.44 116 PRO A O 1
ATOM 900 N N . GLN A 1 117 ? -13.859 -11.906 3.236 1 94.12 117 GLN A N 1
ATOM 901 C CA . GLN A 1 117 ? -14.43 -13.242 3.293 1 94.12 117 GLN A CA 1
ATOM 902 C C . GLN A 1 117 ? -14.82 -13.734 1.902 1 94.12 117 GLN A C 1
ATOM 904 O O . GLN A 1 117 ? -14.703 -14.93 1.605 1 94.12 117 GLN A O 1
ATOM 909 N N . SER A 1 118 ? -15.344 -12.898 1.114 1 95.06 118 SER A N 1
ATOM 910 C CA . SER A 1 118 ? -15.742 -13.273 -0.238 1 95.06 118 SER A CA 1
ATOM 911 C C . SER A 1 118 ? -14.555 -13.797 -1.037 1 95.06 118 SER A C 1
ATOM 913 O O . SER A 1 118 ? -14.695 -14.742 -1.819 1 95.06 118 SER A O 1
ATOM 915 N N . LEU A 1 119 ? -13.445 -13.195 -0.899 1 96.12 119 LEU A N 1
ATOM 916 C CA . LEU A 1 119 ? -12.25 -13.664 -1.584 1 96.12 119 LEU A CA 1
ATOM 917 C C . LEU A 1 119 ? -11.852 -15.055 -1.096 1 96.12 119 LEU A C 1
ATOM 919 O O . LEU A 1 119 ? -11.508 -15.922 -1.899 1 96.12 119 LEU A O 1
ATOM 923 N N . THR A 1 120 ? -11.906 -15.25 0.232 1 96.25 120 THR A N 1
ATOM 924 C CA . THR A 1 120 ? -11.609 -16.562 0.794 1 96.25 120 THR A CA 1
ATOM 925 C C . THR A 1 120 ? -12.531 -17.625 0.194 1 96.25 120 THR A C 1
ATOM 927 O O . THR A 1 120 ? -12.086 -18.734 -0.138 1 96.25 120 THR A O 1
ATOM 930 N N . THR A 1 121 ? -13.758 -17.281 0.07 1 96.12 121 THR A N 1
ATOM 931 C CA . THR A 1 121 ? -14.734 -18.203 -0.497 1 96.12 121 THR A CA 1
ATOM 932 C C . THR A 1 121 ? -14.375 -18.562 -1.937 1 96.12 121 THR A C 1
ATOM 934 O O . THR A 1 121 ? -14.367 -19.734 -2.311 1 96.12 121 THR A O 1
ATOM 937 N N . VAL A 1 122 ? -14.086 -17.578 -2.74 1 96.5 122 VAL A N 1
ATOM 938 C CA . VAL A 1 122 ? -13.781 -17.797 -4.148 1 96.5 122 VAL A CA 1
ATOM 939 C C . VAL A 1 122 ? -12.492 -18.609 -4.277 1 96.5 122 VAL A C 1
ATOM 941 O O . VAL A 1 122 ? -12.406 -19.531 -5.102 1 96.5 122 VAL A O 1
ATOM 944 N N . VAL A 1 123 ? -11.5 -18.344 -3.473 1 96.69 123 VAL A N 1
ATOM 945 C CA . VAL A 1 123 ? -10.234 -19.062 -3.516 1 96.69 123 VAL A CA 1
ATOM 946 C C . VAL A 1 123 ? -10.445 -20.5 -3.062 1 96.69 123 VAL A C 1
ATOM 948 O O . VAL A 1 123 ? -9.852 -21.422 -3.621 1 96.69 123 VAL A O 1
ATOM 951 N N . THR A 1 124 ? -11.273 -20.688 -2.012 1 96.44 124 THR A N 1
ATOM 952 C CA . THR A 1 124 ? -11.617 -22.047 -1.564 1 96.44 124 THR A CA 1
ATOM 953 C C . THR A 1 124 ? -12.234 -22.844 -2.701 1 96.44 124 THR A C 1
ATOM 955 O O . THR A 1 124 ? -11.867 -24 -2.924 1 96.44 124 THR A O 1
ATOM 958 N N . LEU A 1 125 ? -13.148 -22.25 -3.396 1 95.75 125 LEU A N 1
ATOM 959 C CA . LEU A 1 125 ? -13.781 -22.906 -4.535 1 95.75 125 LEU A CA 1
ATOM 960 C C . LEU A 1 125 ? -12.766 -23.203 -5.633 1 95.75 125 LEU A C 1
ATOM 962 O O . LEU A 1 125 ? -12.781 -24.266 -6.23 1 95.75 125 LEU A O 1
ATOM 966 N N . TYR A 1 126 ? -11.922 -22.219 -5.941 1 95.69 126 TYR A N 1
ATOM 967 C CA . TYR A 1 126 ? -10.883 -22.406 -6.953 1 95.69 126 TYR A CA 1
ATOM 968 C C . TYR A 1 126 ? -9.992 -23.594 -6.617 1 95.69 126 TYR A C 1
ATOM 970 O O . TYR A 1 126 ? -9.742 -24.453 -7.469 1 95.69 126 TYR A O 1
ATOM 978 N N . VAL A 1 127 ? -9.508 -23.688 -5.387 1 95.25 127 VAL A N 1
ATOM 979 C CA . VAL A 1 127 ? -8.625 -24.75 -4.91 1 95.25 127 VAL A CA 1
ATOM 980 C C . VAL A 1 127 ? -9.32 -26.094 -5.047 1 95.25 127 VAL A C 1
ATOM 982 O O . VAL A 1 127 ? -8.719 -27.078 -5.504 1 95.25 127 VAL A O 1
ATOM 985 N N . ALA A 1 128 ? -10.555 -26.125 -4.66 1 95.31 128 ALA A N 1
ATOM 986 C CA . ALA A 1 128 ? -11.344 -27.359 -4.738 1 95.31 128 ALA A CA 1
ATOM 987 C C . ALA A 1 128 ? -11.547 -27.781 -6.191 1 9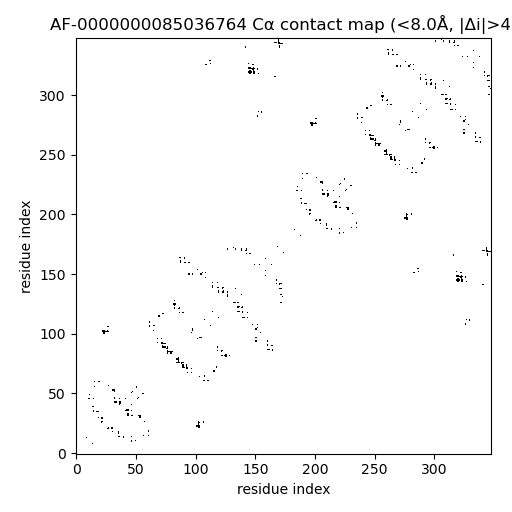5.31 128 ALA A C 1
ATOM 989 O O . ALA A 1 128 ? -11.344 -28.953 -6.535 1 95.31 128 ALA A O 1
ATOM 990 N N . GLN A 1 129 ? -11.984 -26.875 -7.016 1 95.19 129 GLN A N 1
ATOM 991 C CA . GLN A 1 129 ? -12.297 -27.188 -8.406 1 95.19 129 GLN A CA 1
ATOM 992 C C . GLN A 1 129 ? -11.047 -27.641 -9.164 1 95.19 129 GLN A C 1
ATOM 994 O O . GLN A 1 129 ? -11.133 -28.516 -10.039 1 95.19 129 GLN A O 1
ATOM 999 N N . GLN A 1 130 ? -9.961 -27.047 -8.852 1 93.81 130 GLN A N 1
ATOM 1000 C CA . GLN A 1 130 ? -8.719 -27.375 -9.547 1 93.81 130 GLN A CA 1
ATOM 1001 C C . GLN A 1 130 ? -7.961 -28.484 -8.812 1 93.81 130 GLN A C 1
ATOM 1003 O O . GLN A 1 130 ? -6.863 -28.875 -9.219 1 93.81 130 GLN A O 1
ATOM 1008 N N . GLN A 1 131 ? -8.453 -28.953 -7.664 1 94.12 131 GLN A N 1
ATOM 1009 C CA . GLN A 1 131 ? -7.883 -30.031 -6.863 1 94.12 131 GLN A CA 1
ATOM 1010 C C . GLN A 1 131 ? -6.449 -29.719 -6.449 1 94.12 131 GLN A C 1
ATOM 1012 O O . GLN A 1 131 ? -5.547 -30.531 -6.621 1 94.12 131 GLN A O 1
ATOM 1017 N N . LEU A 1 132 ? -6.328 -28.5 -6.047 1 92.88 132 LEU A N 1
ATOM 1018 C CA . LEU A 1 132 ? -5.016 -28.078 -5.566 1 92.88 132 LEU A CA 1
ATOM 1019 C C . LEU A 1 132 ? -4.805 -28.5 -4.113 1 92.88 132 LEU A C 1
ATOM 1021 O O . LEU A 1 132 ? -5.773 -28.766 -3.396 1 92.88 132 LEU A O 1
ATOM 1025 N N . THR A 1 133 ? -3.514 -28.562 -3.697 1 91.25 133 THR A N 1
ATOM 1026 C CA . THR A 1 133 ? -3.178 -29 -2.344 1 91.25 133 THR A CA 1
ATOM 1027 C C . THR A 1 133 ? -2.893 -27.797 -1.45 1 91.25 133 THR A C 1
ATOM 1029 O O . THR A 1 133 ? -2.447 -27.953 -0.312 1 91.25 133 THR A O 1
ATOM 1032 N N . LEU A 1 134 ? -3.26 -26.625 -1.86 1 91.81 134 LEU A N 1
ATOM 1033 C CA . LEU A 1 134 ? -3.014 -25.406 -1.11 1 91.81 134 LEU A CA 1
ATOM 1034 C C . LEU A 1 134 ? -4.023 -25.25 0.022 1 91.81 134 LEU A C 1
ATOM 1036 O O . LEU A 1 134 ? -5.184 -25.641 -0.118 1 91.81 134 LEU A O 1
ATOM 1040 N N . GLU A 1 135 ? -3.535 -24.719 1.139 1 93.19 135 GLU A N 1
ATOM 1041 C CA . GLU A 1 135 ? -4.457 -24.281 2.188 1 93.19 135 GLU A CA 1
ATOM 1042 C C . GLU A 1 135 ? -5.195 -23.016 1.786 1 93.19 135 GLU A C 1
ATOM 1044 O O . GLU A 1 135 ? -4.57 -21.984 1.522 1 93.19 135 GLU A O 1
ATOM 1049 N N . PRO A 1 136 ? -6.512 -23.016 1.76 1 93.75 136 PRO A N 1
ATOM 1050 C CA . PRO A 1 136 ? -7.289 -21.922 1.194 1 93.75 136 PRO A CA 1
ATOM 1051 C C . PRO A 1 136 ? -7.023 -20.594 1.901 1 93.75 136 PRO A C 1
ATOM 1053 O O . PRO A 1 136 ? -6.945 -19.547 1.251 1 93.75 136 PRO A O 1
ATOM 1056 N N . GLN A 1 137 ? -6.898 -20.562 3.203 1 93.06 137 GLN A N 1
ATOM 1057 C CA . GLN A 1 137 ? -6.68 -19.312 3.93 1 93.06 137 GLN A CA 1
ATOM 1058 C C . GLN A 1 137 ? -5.352 -18.672 3.537 1 93.06 137 GLN A C 1
ATOM 1060 O O . GLN A 1 137 ? -5.277 -17.453 3.334 1 93.06 137 GLN A O 1
ATOM 1065 N N . SER A 1 138 ? -4.336 -19.531 3.486 1 92.88 138 SER A N 1
ATOM 1066 C CA . SER A 1 138 ? -3.027 -19.031 3.078 1 92.88 138 SER A CA 1
ATOM 1067 C C . SER A 1 138 ? -3.041 -18.562 1.625 1 92.88 138 SER A C 1
ATOM 1069 O O . SER A 1 138 ? -2.42 -17.547 1.284 1 92.88 138 SER A O 1
ATOM 1071 N N . ALA A 1 139 ? -3.756 -19.328 0.804 1 95.12 139 ALA A N 1
ATOM 1072 C CA . ALA A 1 139 ? -3.875 -18.969 -0.604 1 95.12 139 ALA A CA 1
ATOM 1073 C C . ALA A 1 139 ? -4.621 -17.641 -0.765 1 95.12 139 ALA A C 1
ATOM 1075 O O . ALA A 1 139 ? -4.23 -16.797 -1.569 1 95.12 139 ALA A O 1
ATOM 1076 N N . ALA A 1 140 ? -5.688 -17.484 0.012 1 96.25 140 ALA A N 1
ATOM 1077 C CA . ALA A 1 140 ? -6.457 -16.234 -0.044 1 96.25 140 ALA A CA 1
ATOM 1078 C C . ALA A 1 140 ? -5.609 -15.047 0.397 1 96.25 140 ALA A C 1
ATOM 1080 O O . ALA A 1 140 ? -5.703 -13.961 -0.18 1 96.25 140 ALA A O 1
ATOM 1081 N N . LEU A 1 141 ? -4.793 -15.211 1.403 1 95.19 141 LEU A N 1
ATOM 1082 C CA . LEU A 1 141 ? -3.906 -14.148 1.866 1 95.19 141 LEU A CA 1
ATOM 1083 C C . LEU A 1 141 ? -2.908 -13.766 0.781 1 95.19 141 LEU A C 1
ATOM 1085 O O . LEU A 1 141 ? -2.635 -12.578 0.575 1 95.19 141 LEU A O 1
ATOM 1089 N N . ALA A 1 142 ? -2.367 -14.766 0.109 1 95.62 142 ALA A N 1
ATOM 1090 C CA . ALA A 1 142 ? -1.417 -14.492 -0.965 1 95.62 142 ALA A CA 1
ATOM 1091 C C . ALA A 1 142 ? -2.07 -13.695 -2.088 1 95.62 142 ALA A C 1
ATOM 1093 O O . ALA A 1 142 ? -1.491 -12.727 -2.584 1 95.62 142 ALA A O 1
ATOM 1094 N N . VAL A 1 143 ? -3.252 -14.062 -2.434 1 97.06 143 VAL A N 1
ATOM 1095 C CA . VAL A 1 143 ? -3.994 -13.375 -3.486 1 97.06 143 VAL A CA 1
ATOM 1096 C C . VAL A 1 143 ? -4.297 -11.945 -3.053 1 97.06 143 VAL A C 1
ATOM 1098 O O . VAL A 1 143 ? -4.082 -11 -3.814 1 97.06 143 VAL A O 1
ATOM 1101 N N . TRP A 1 144 ? -4.77 -11.797 -1.849 1 96.75 144 TRP A N 1
ATOM 1102 C CA . TRP A 1 144 ? -5.086 -10.477 -1.316 1 96.75 144 TRP A CA 1
ATOM 1103 C C . TRP A 1 144 ? -3.842 -9.594 -1.262 1 96.75 144 TRP A C 1
ATOM 1105 O O . TRP A 1 144 ? -3.895 -8.414 -1.607 1 96.75 144 TRP A O 1
ATOM 1115 N N . THR A 1 145 ? -2.76 -10.172 -0.821 1 96.62 145 THR A N 1
ATOM 1116 C CA . THR A 1 145 ? -1.494 -9.453 -0.753 1 96.62 145 THR A CA 1
ATOM 1117 C C . THR A 1 145 ? -1.127 -8.875 -2.119 1 96.62 145 THR A C 1
ATOM 1119 O O . THR A 1 145 ? -0.768 -7.703 -2.227 1 96.62 145 THR A O 1
ATOM 1122 N N . TYR A 1 146 ? -1.254 -9.656 -3.084 1 97.38 146 TYR A N 1
ATOM 1123 C CA . TYR A 1 146 ? -0.958 -9.188 -4.434 1 97.38 146 TYR A CA 1
ATOM 1124 C C . TYR A 1 146 ? -1.917 -8.078 -4.848 1 97.38 146 TYR A C 1
ATOM 1126 O O . TYR A 1 146 ? -1.496 -7.062 -5.398 1 97.38 146 TYR A O 1
ATOM 1134 N N . LEU A 1 147 ? -3.203 -8.266 -4.637 1 97.19 147 LEU A N 1
ATOM 1135 C CA . LEU A 1 147 ? -4.211 -7.277 -5.023 1 97.19 147 LEU A CA 1
ATOM 1136 C C . LEU A 1 147 ? -3.971 -5.949 -4.312 1 97.19 147 LEU A C 1
ATOM 1138 O O . LEU A 1 147 ? -4.148 -4.883 -4.906 1 97.19 147 LEU A O 1
ATOM 1142 N N . VAL A 1 148 ? -3.607 -5.984 -3.061 1 96.19 148 VAL A N 1
ATOM 1143 C CA . VAL A 1 148 ? -3.266 -4.77 -2.328 1 96.19 148 VAL A CA 1
ATOM 1144 C C . VAL A 1 148 ? -2.08 -4.078 -2.998 1 96.19 148 VAL A C 1
ATOM 1146 O O . VAL A 1 148 ? -2.078 -2.855 -3.164 1 96.19 148 VAL A O 1
ATOM 1149 N N . GLY A 1 149 ? -1.084 -4.859 -3.367 1 96.56 149 GLY A N 1
ATOM 1150 C CA . GLY A 1 149 ? 0.023 -4.301 -4.125 1 96.56 149 GLY A CA 1
ATOM 1151 C C . GLY A 1 149 ? -0.415 -3.635 -5.418 1 96.56 149 GLY A C 1
ATOM 1152 O O . GLY A 1 149 ? 0.096 -2.572 -5.777 1 96.56 149 GLY A O 1
ATOM 1153 N N . VAL A 1 150 ? -1.338 -4.219 -6.113 1 95.94 150 VAL A N 1
ATOM 1154 C CA . VAL A 1 150 ? -1.895 -3.658 -7.34 1 95.94 150 VAL A CA 1
ATOM 1155 C C . VAL A 1 150 ? -2.535 -2.305 -7.043 1 95.94 150 VAL A C 1
ATOM 1157 O O . VAL A 1 150 ? -2.32 -1.335 -7.773 1 95.94 150 VAL A O 1
ATOM 1160 N N . LEU A 1 151 ? -3.293 -2.273 -5.996 1 94.69 151 LEU A N 1
ATOM 1161 C CA . LEU A 1 151 ? -3.984 -1.039 -5.641 1 94.69 151 LEU A CA 1
ATOM 1162 C C . LEU A 1 151 ? -2.988 0.083 -5.367 1 94.69 151 LEU A C 1
ATOM 1164 O O . LEU A 1 151 ? -3.252 1.244 -5.684 1 94.69 151 LEU A O 1
ATOM 1168 N N . VAL A 1 152 ? -1.903 -0.241 -4.77 1 94.12 152 VAL A N 1
ATOM 1169 C CA . VAL A 1 152 ? -0.883 0.751 -4.449 1 94.12 152 VAL A CA 1
ATOM 1170 C C . VAL A 1 152 ? -0.21 1.234 -5.73 1 94.12 152 VAL A C 1
ATOM 1172 O O . VAL A 1 152 ? 0.061 2.428 -5.887 1 94.12 152 VAL A O 1
ATOM 1175 N N . LEU A 1 153 ? -0.002 0.36 -6.688 1 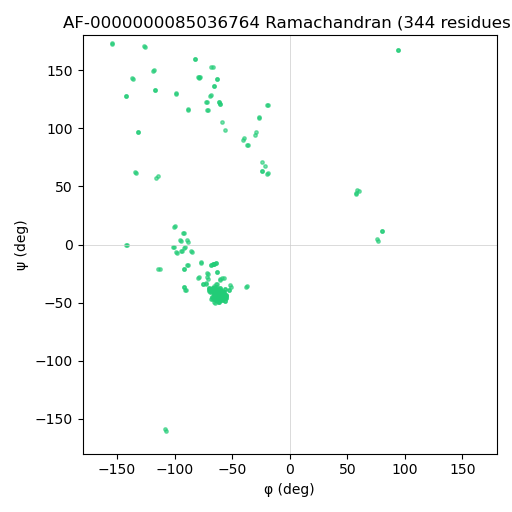93.31 153 LEU A N 1
ATOM 1176 C CA . LEU A 1 153 ? 0.816 0.682 -7.852 1 93.31 153 LEU A CA 1
ATOM 1177 C C . LEU A 1 153 ? -0.041 1.238 -8.984 1 93.31 153 LEU A C 1
ATOM 1179 O O . LEU A 1 153 ? 0.478 1.858 -9.914 1 93.31 153 LEU A O 1
ATOM 1183 N N . LEU A 1 154 ? -1.311 0.993 -8.992 1 87.69 154 LEU A N 1
ATOM 1184 C CA . LEU A 1 154 ? -2.223 1.33 -10.078 1 87.69 154 LEU A CA 1
ATOM 1185 C C . LEU A 1 154 ? -2.104 2.805 -10.453 1 87.69 154 LEU A C 1
ATOM 1187 O O . LEU A 1 154 ? -2.164 3.158 -11.633 1 87.69 154 LEU A O 1
ATOM 1191 N N . PRO A 1 155 ? -1.942 3.701 -9.492 1 81.31 155 PRO A N 1
ATOM 1192 C CA . PRO A 1 155 ? -1.832 5.113 -9.867 1 81.31 155 PRO A CA 1
ATOM 1193 C C . PRO A 1 155 ? -0.571 5.41 -10.672 1 81.31 155 PRO A C 1
ATOM 1195 O O . PRO A 1 155 ? -0.502 6.43 -11.367 1 81.31 155 PRO A O 1
ATOM 1198 N N . THR A 1 156 ? 0.398 4.527 -10.656 1 80.19 156 THR A N 1
ATOM 1199 C CA . THR A 1 156 ? 1.694 4.859 -11.234 1 80.19 156 THR A CA 1
ATOM 1200 C C . THR A 1 156 ? 1.98 3.994 -12.453 1 80.19 156 THR A C 1
ATOM 1202 O O . THR A 1 156 ? 2.801 4.355 -13.297 1 80.19 156 THR A O 1
ATOM 1205 N N . ILE A 1 157 ? 1.286 2.885 -12.508 1 80.69 157 ILE A N 1
ATOM 1206 C CA . ILE A 1 157 ? 1.558 1.975 -13.617 1 80.69 157 ILE A CA 1
ATOM 1207 C C . ILE A 1 157 ? 0.241 1.467 -14.203 1 80.69 157 ILE A C 1
ATOM 1209 O O . ILE A 1 157 ? -0.705 1.183 -13.469 1 80.69 157 ILE A O 1
ATOM 1213 N N . PRO A 1 158 ? 0.213 1.333 -15.461 1 80.12 158 PRO A N 1
ATOM 1214 C CA . PRO A 1 158 ? -0.974 0.72 -16.062 1 80.12 158 PRO A CA 1
ATOM 1215 C C . PRO A 1 158 ? -1.104 -0.764 -15.727 1 80.12 158 PRO A C 1
ATOM 1217 O O . PRO A 1 158 ? -0.105 -1.488 -15.719 1 80.12 158 PRO A O 1
ATOM 1220 N N . VAL A 1 159 ? -2.221 -1.084 -15.273 1 81.88 159 VAL A N 1
ATOM 1221 C CA . VAL A 1 159 ? -2.457 -2.482 -14.938 1 81.88 159 VAL A CA 1
ATOM 1222 C C . VAL A 1 159 ? -3.576 -3.045 -15.812 1 81.88 159 VAL A C 1
ATOM 1224 O O . VAL A 1 159 ? -4.598 -2.389 -16.016 1 81.88 159 VAL A O 1
ATOM 1227 N N . ASP A 1 160 ? -3.258 -4.152 -16.297 1 87.75 160 ASP A N 1
ATOM 1228 C CA . ASP A 1 160 ? -4.203 -4.902 -17.125 1 87.75 160 ASP A CA 1
ATOM 1229 C C . ASP A 1 160 ? -4.898 -5.992 -16.312 1 87.75 160 ASP A C 1
ATOM 1231 O O . ASP A 1 160 ? -4.238 -6.789 -15.641 1 87.75 160 ASP A O 1
ATOM 1235 N N . GLU A 1 161 ? -6.273 -5.957 -16.438 1 91.19 161 GLU A N 1
ATOM 1236 C CA . GLU A 1 161 ? -7.074 -6.918 -15.68 1 91.19 161 GLU A CA 1
ATOM 1237 C C . GLU A 1 161 ? -6.641 -8.352 -15.977 1 91.19 161 GLU A C 1
ATOM 1239 O O . GLU A 1 161 ? -6.531 -9.172 -15.055 1 91.19 161 GLU A O 1
ATOM 1244 N N . LYS A 1 162 ? -6.441 -8.641 -17.203 1 92.5 162 LYS A N 1
ATOM 1245 C CA . LYS A 1 162 ? -6.039 -9.984 -17.594 1 92.5 162 LYS A CA 1
ATOM 1246 C C . LYS A 1 162 ? -4.691 -10.359 -16.984 1 92.5 162 LYS A C 1
ATOM 1248 O O . LYS A 1 162 ? -4.512 -11.484 -16.516 1 92.5 162 LYS A O 1
ATOM 1253 N N . GLN A 1 163 ? -3.801 -9.406 -16.984 1 91.12 163 GLN A N 1
ATOM 1254 C CA . GLN A 1 163 ? -2.48 -9.641 -16.406 1 91.12 163 GLN A CA 1
ATOM 1255 C C . GLN A 1 163 ? -2.574 -9.906 -14.906 1 91.12 163 GLN A C 1
ATOM 1257 O O . GLN A 1 163 ? -1.917 -10.812 -14.391 1 91.12 163 GLN A O 1
ATOM 1262 N N . VAL A 1 164 ? -3.387 -9.141 -14.227 1 95.94 164 VAL A N 1
ATOM 1263 C CA . VAL A 1 164 ? -3.566 -9.32 -12.789 1 95.94 164 VAL A CA 1
ATOM 1264 C C . VAL A 1 164 ? -4.152 -10.695 -12.508 1 95.94 164 VAL A C 1
ATOM 1266 O O . VAL A 1 164 ? -3.639 -11.43 -11.656 1 95.94 164 VAL A O 1
ATOM 1269 N N . THR A 1 165 ? -5.184 -11.062 -13.258 1 95 165 THR A N 1
ATOM 1270 C CA . THR A 1 165 ? -5.836 -12.352 -13.039 1 95 165 THR A CA 1
ATOM 1271 C C . THR A 1 165 ? -4.863 -13.5 -13.297 1 95 165 THR A C 1
ATOM 1273 O O . THR A 1 165 ? -4.824 -14.469 -12.539 1 95 165 THR A O 1
ATOM 1276 N N . ASN A 1 166 ? -4.09 -13.422 -14.352 1 92.94 166 ASN A N 1
ATOM 1277 C CA . ASN A 1 166 ? -3.098 -14.453 -14.648 1 92.94 166 ASN A CA 1
ATOM 1278 C C . ASN A 1 166 ? -2.086 -14.602 -13.516 1 92.94 166 ASN A C 1
ATOM 1280 O O . ASN A 1 166 ? -1.685 -15.719 -13.188 1 92.94 166 ASN A O 1
ATOM 1284 N N . GLN A 1 167 ? -1.655 -13.469 -12.977 1 93.88 167 GLN A N 1
ATOM 1285 C CA . GLN A 1 167 ? -0.707 -13.523 -11.867 1 93.88 167 GLN A CA 1
ATOM 1286 C C . GLN A 1 167 ? -1.338 -14.172 -10.633 1 93.88 167 GLN A C 1
ATOM 1288 O O . GLN A 1 167 ? -0.676 -14.914 -9.906 1 93.88 167 GLN A O 1
ATOM 1293 N N . LEU A 1 168 ? -2.637 -13.883 -10.367 1 96.38 168 LEU A N 1
ATOM 1294 C CA . LEU A 1 168 ? -3.324 -14.516 -9.25 1 96.38 168 LEU A CA 1
ATOM 1295 C C . LEU A 1 168 ? -3.396 -16.031 -9.438 1 96.38 168 LEU A C 1
ATOM 1297 O O . LEU A 1 168 ? -3.195 -16.781 -8.484 1 96.38 168 LEU A O 1
ATOM 1301 N N . ILE A 1 169 ? -3.664 -16.422 -10.656 1 93.38 169 ILE A N 1
ATOM 1302 C CA . ILE A 1 169 ? -3.729 -17.844 -10.961 1 93.38 169 ILE A CA 1
ATOM 1303 C C . ILE A 1 169 ? -2.357 -18.484 -10.75 1 93.38 169 ILE A C 1
ATOM 1305 O O . ILE A 1 169 ? -2.256 -19.594 -10.219 1 93.38 169 ILE A O 1
ATOM 1309 N N . SER A 1 170 ? -1.277 -17.797 -11.156 1 91.81 170 SER A N 1
ATOM 1310 C CA . SER A 1 170 ? 0.076 -18.281 -10.914 1 91.81 170 SER A CA 1
ATOM 1311 C C . SER A 1 170 ? 0.339 -18.469 -9.422 1 91.81 170 SER A C 1
ATOM 1313 O O . SER A 1 170 ? 0.942 -19.453 -9.008 1 91.81 170 SER A O 1
ATOM 1315 N N . LEU A 1 171 ? -0.099 -17.531 -8.586 1 92.69 171 LEU A N 1
ATOM 1316 C CA . LEU A 1 171 ? 0.068 -17.594 -7.141 1 92.69 171 LEU A CA 1
ATOM 1317 C C . LEU A 1 171 ? -0.626 -18.828 -6.566 1 92.69 171 LEU A C 1
ATOM 1319 O O . LEU A 1 171 ? -0.167 -19.391 -5.57 1 92.69 171 LEU A O 1
ATOM 1323 N N . LEU A 1 172 ? -1.698 -19.203 -7.258 1 92.06 172 LEU A N 1
ATOM 1324 C CA . LEU A 1 172 ? -2.504 -20.312 -6.777 1 92.06 172 LEU A CA 1
ATOM 1325 C C . LEU A 1 172 ? -2.029 -21.641 -7.387 1 92.06 172 LEU A C 1
ATOM 1327 O O . LEU A 1 172 ? -2.576 -22.703 -7.082 1 92.06 172 LEU A O 1
ATOM 1331 N N . GLY A 1 173 ? -0.918 -21.672 -8.062 1 80.69 173 GLY A N 1
ATOM 1332 C CA . GLY A 1 173 ? -0.355 -22.891 -8.617 1 80.69 173 GLY A CA 1
ATOM 1333 C C . GLY A 1 173 ? -1.013 -23.312 -9.914 1 80.69 173 GLY A C 1
ATOM 1334 O O . GLY A 1 173 ? -0.933 -24.484 -10.305 1 80.69 173 GLY A O 1
ATOM 1335 N N . GLY A 1 174 ? -1.801 -22.484 -10.5 1 67.31 174 GLY A N 1
ATOM 1336 C CA . GLY A 1 174 ? -2.418 -22.812 -11.773 1 67.31 174 GLY A CA 1
ATOM 1337 C C . GLY A 1 174 ? -1.74 -22.141 -12.953 1 67.31 174 GLY A C 1
ATOM 1338 O O . GLY A 1 174 ? -0.955 -21.219 -12.781 1 67.31 174 GLY A O 1
ATOM 1339 N N . MET B 1 1 ? 43.312 29.734 23.312 1 36.19 1 MET B N 1
ATOM 1340 C CA . MET B 1 1 ? 42.812 28.453 22.859 1 36.19 1 MET B CA 1
ATOM 1341 C C . MET B 1 1 ? 41.688 28.641 21.828 1 36.19 1 MET B C 1
ATOM 1343 O O . MET B 1 1 ? 40.625 29.156 22.156 1 36.19 1 MET B O 1
ATOM 1347 N N . VAL B 1 2 ? 41.906 28.969 20.625 1 41.47 2 VAL B N 1
ATOM 1348 C CA . VAL B 1 2 ? 40.938 29.484 19.656 1 41.47 2 VAL B CA 1
ATOM 1349 C C . VAL B 1 2 ? 39.812 28.484 19.469 1 41.47 2 VAL B C 1
ATOM 1351 O O . VAL B 1 2 ? 40.031 27.266 19.469 1 41.47 2 VAL B O 1
ATOM 1354 N N . THR B 1 3 ? 38.594 28.797 20.062 1 40 3 THR B N 1
ATOM 1355 C CA . THR B 1 3 ? 37.406 28 19.891 1 40 3 THR B CA 1
ATOM 1356 C C . THR B 1 3 ? 37.312 27.453 18.469 1 40 3 THR B C 1
ATOM 1358 O O . THR B 1 3 ? 37.375 28.219 17.5 1 40 3 THR B O 1
ATOM 1361 N N . GLN B 1 4 ? 37.938 26.344 18.203 1 41.44 4 GLN B N 1
ATOM 1362 C CA . GLN B 1 4 ? 37.844 25.688 16.922 1 41.44 4 GLN B CA 1
ATOM 1363 C C . GLN B 1 4 ? 36.531 26 16.219 1 41.44 4 GLN B C 1
ATOM 1365 O O . GLN B 1 4 ? 35.5 26.094 16.875 1 41.44 4 GLN B O 1
ATOM 1370 N N . PRO B 1 5 ? 36.5 26.797 15.141 1 41.03 5 PRO B N 1
ATOM 1371 C CA . PRO B 1 5 ? 35.281 27.062 14.383 1 41.03 5 PRO B CA 1
ATOM 1372 C C . PRO B 1 5 ? 34.312 25.906 14.406 1 41.03 5 PRO B C 1
ATOM 1374 O O . PRO B 1 5 ? 34.719 24.734 14.414 1 41.03 5 PRO B O 1
ATOM 1377 N N . TYR B 1 6 ? 33.312 25.844 15.32 1 39.44 6 TYR B N 1
ATOM 1378 C CA . TYR B 1 6 ? 32.219 24.906 15.297 1 39.44 6 TYR B CA 1
ATOM 1379 C C . TYR B 1 6 ? 31.953 24.391 13.883 1 39.44 6 TYR B C 1
ATOM 1381 O O . TYR B 1 6 ? 31.672 25.188 12.977 1 39.44 6 TYR B O 1
ATOM 1389 N N . HIS B 1 7 ? 32.75 23.594 13.297 1 44.78 7 HIS B N 1
ATOM 1390 C CA . HIS B 1 7 ? 32.406 22.922 12.055 1 44.78 7 HIS B CA 1
ATOM 1391 C C . HIS B 1 7 ? 30.906 22.891 11.836 1 44.78 7 HIS B C 1
ATOM 1393 O O . HIS B 1 7 ? 30.172 22.281 12.617 1 44.78 7 HIS B O 1
ATOM 1399 N N . ARG B 1 8 ? 30.172 24.031 11.727 1 49.72 8 ARG B N 1
ATOM 1400 C CA . ARG B 1 8 ? 28.766 24.234 11.406 1 49.72 8 ARG B CA 1
ATOM 1401 C C . ARG B 1 8 ? 28.219 23.062 10.602 1 49.72 8 ARG B C 1
ATOM 1403 O O . ARG B 1 8 ? 28.594 22.859 9.445 1 49.72 8 ARG B O 1
ATOM 1410 N N . GLN B 1 9 ? 28.125 21.828 11.023 1 56.81 9 GLN B N 1
ATOM 1411 C CA . GLN B 1 9 ? 27.391 20.703 10.445 1 56.81 9 GLN B CA 1
ATOM 1412 C C . GLN B 1 9 ? 26.312 21.188 9.484 1 56.81 9 GLN B C 1
ATOM 1414 O O . GLN B 1 9 ? 25.688 22.219 9.711 1 56.81 9 GLN B O 1
ATOM 1419 N N . ASN B 1 10 ? 26.438 20.75 8.18 1 84 10 ASN B N 1
ATOM 1420 C CA . ASN B 1 10 ? 25.5 21.141 7.145 1 84 10 ASN B CA 1
ATOM 1421 C C . ASN B 1 10 ? 24.062 21.156 7.672 1 84 10 ASN B C 1
ATOM 1423 O O . ASN B 1 10 ? 23.531 20.125 8.078 1 84 10 ASN B O 1
ATOM 1427 N N . LEU B 1 11 ? 23.703 22.375 8.156 1 93.06 11 LEU B N 1
ATOM 1428 C CA . LEU B 1 11 ? 22.375 22.562 8.727 1 93.06 11 LEU B CA 1
ATOM 1429 C C . LEU B 1 11 ? 21.328 21.781 7.941 1 93.06 11 LEU B C 1
ATOM 1431 O O . LEU B 1 11 ? 20.406 21.203 8.523 1 93.06 11 LEU B O 1
ATOM 1435 N N . ALA B 1 12 ? 21.594 21.781 6.711 1 93.69 12 ALA B N 1
ATOM 1436 C CA . ALA B 1 12 ? 20.656 21.031 5.879 1 93.69 12 ALA B CA 1
ATOM 1437 C C . ALA B 1 12 ? 20.625 19.562 6.281 1 93.69 12 ALA B C 1
ATOM 1439 O O . ALA B 1 12 ? 19.547 18.969 6.402 1 93.69 12 ALA B O 1
ATOM 1440 N N . ALA B 1 13 ? 21.734 19.047 6.539 1 95.12 13 ALA B N 1
ATOM 1441 C CA . ALA B 1 13 ? 21.844 17.641 6.934 1 95.12 13 ALA B CA 1
ATOM 1442 C C . ALA B 1 13 ? 21.25 17.422 8.32 1 95.12 13 ALA B C 1
ATOM 1444 O O . ALA B 1 13 ? 20.578 16.406 8.555 1 95.12 13 ALA B O 1
ATOM 1445 N N . ALA B 1 14 ? 21.469 18.266 9.18 1 96.25 14 ALA B N 1
ATOM 1446 C CA . ALA B 1 14 ? 20.922 18.156 10.539 1 96.25 14 ALA B CA 1
ATOM 1447 C C . ALA B 1 14 ? 19.406 18.234 10.531 1 96.25 14 ALA B C 1
ATOM 1449 O O . ALA B 1 14 ? 18.734 17.5 11.266 1 96.25 14 ALA B O 1
ATOM 1450 N N . ILE B 1 15 ? 18.922 19.109 9.719 1 96.44 15 ILE B N 1
ATOM 1451 C CA . ILE B 1 15 ? 17.484 19.25 9.578 1 96.44 15 ILE B CA 1
ATOM 1452 C C . ILE B 1 15 ? 16.875 17.938 9.055 1 96.44 15 ILE B C 1
ATOM 1454 O O . ILE B 1 15 ? 15.906 17.422 9.617 1 96.44 15 ILE B O 1
ATOM 1458 N N . GLN B 1 16 ? 17.516 17.438 8.07 1 96 16 GLN B N 1
ATOM 1459 C CA . GLN B 1 16 ? 17.031 16.203 7.469 1 96 16 GLN B CA 1
ATOM 1460 C C . GLN B 1 16 ? 17.078 15.055 8.469 1 96 16 GLN B C 1
ATOM 1462 O O . GLN B 1 16 ? 16.141 14.25 8.539 1 96 16 GLN B O 1
ATOM 1467 N N . GLN B 1 17 ? 18.125 14.992 9.203 1 96.44 17 GLN B N 1
ATOM 1468 C CA . GLN B 1 17 ? 18.281 13.93 10.188 1 96.44 17 GLN B CA 1
ATOM 1469 C C . GLN B 1 17 ? 17.234 14.031 11.289 1 96.44 17 GLN B C 1
ATOM 1471 O O . GLN B 1 17 ? 16.625 13.023 11.68 1 96.44 17 GLN B O 1
ATOM 1476 N N . ASN B 1 18 ? 17.031 15.164 11.75 1 96.69 18 ASN B N 1
ATOM 1477 C CA . ASN B 1 18 ? 16 15.367 12.766 1 96.69 18 ASN B CA 1
ATOM 1478 C C . ASN B 1 18 ? 14.609 15.062 12.227 1 96.69 18 ASN B C 1
ATOM 1480 O O . ASN B 1 18 ? 13.781 14.469 12.922 1 96.69 18 ASN B O 1
ATOM 1484 N N . ALA B 1 19 ? 14.375 15.523 11.039 1 97.25 19 ALA B N 1
ATOM 1485 C CA . ALA B 1 19 ? 13.102 15.234 10.383 1 97.25 19 ALA B CA 1
ATOM 1486 C C . ALA B 1 19 ? 12.867 13.734 10.266 1 97.25 19 ALA B C 1
ATOM 1488 O O . ALA B 1 19 ? 11.766 13.242 10.508 1 97.25 19 ALA B O 1
ATOM 1489 N N . ARG B 1 20 ? 13.891 13.086 9.883 1 96.56 20 ARG B N 1
ATOM 1490 C CA . ARG B 1 20 ? 13.812 11.633 9.773 1 96.56 20 ARG B CA 1
ATOM 1491 C C . ARG B 1 20 ? 13.484 10.992 11.117 1 96.56 20 ARG B C 1
ATOM 1493 O O . ARG B 1 20 ? 12.648 10.094 11.195 1 96.56 20 ARG B O 1
ATOM 1500 N N . GLN B 1 21 ? 14.094 11.438 12.125 1 95.75 21 GLN B N 1
ATOM 1501 C CA . GLN B 1 21 ? 13.844 10.93 13.469 1 95.75 21 GLN B CA 1
ATOM 1502 C C . GLN B 1 21 ? 12.398 11.18 13.891 1 95.75 21 GLN B C 1
ATOM 1504 O O . GLN B 1 21 ? 11.734 10.273 14.406 1 95.75 21 GLN B O 1
ATOM 1509 N N . GLN B 1 22 ? 11.961 12.328 13.633 1 94.94 22 GLN B N 1
ATOM 1510 C CA . GLN B 1 22 ? 10.578 12.656 13.953 1 94.94 22 GLN B CA 1
ATOM 1511 C C . GLN B 1 22 ? 9.609 11.766 13.18 1 94.94 22 GLN B C 1
ATOM 1513 O O . GLN B 1 22 ? 8.625 11.273 13.734 1 94.94 22 GLN B O 1
ATOM 1518 N N . LEU B 1 23 ? 9.898 11.586 11.953 1 95.5 23 LEU B N 1
ATOM 1519 C CA . LEU B 1 23 ? 9.062 10.734 11.109 1 95.5 23 LEU B CA 1
ATOM 1520 C C . LEU B 1 23 ? 8.984 9.32 11.68 1 95.5 23 LEU B C 1
ATOM 1522 O O . LEU B 1 23 ? 7.906 8.727 11.734 1 95.5 23 LEU B O 1
ATOM 1526 N N . GLU B 1 24 ? 10.07 8.844 12.133 1 94.94 24 GLU B N 1
ATOM 1527 C CA . GLU B 1 24 ? 10.125 7.465 12.609 1 94.94 24 GLU B CA 1
ATOM 1528 C C . GLU B 1 24 ? 9.5 7.336 13.992 1 94.94 24 GLU B C 1
ATOM 1530 O O . GLU B 1 24 ? 9.195 6.23 14.445 1 94.94 24 GLU B O 1
ATOM 1535 N N . GLU B 1 25 ? 9.297 8.406 14.656 1 91.69 25 GLU B N 1
ATOM 1536 C CA . GLU B 1 25 ? 8.703 8.391 15.992 1 91.69 25 GLU B CA 1
ATOM 1537 C C . GLU B 1 25 ? 7.188 8.539 15.93 1 91.69 25 GLU B C 1
ATOM 1539 O O . GLU B 1 25 ? 6.469 7.914 16.719 1 91.69 25 GLU B O 1
ATOM 1544 N N . ALA B 1 26 ? 6.766 9.375 14.953 1 88 26 ALA B N 1
ATOM 1545 C CA . ALA B 1 26 ? 5.352 9.727 15.07 1 88 26 ALA B CA 1
ATOM 1546 C C . ALA B 1 26 ? 4.688 9.805 13.703 1 88 26 ALA B C 1
ATOM 1548 O O . ALA B 1 26 ? 3.482 10.047 13.602 1 88 26 ALA B O 1
ATOM 1549 N N . GLY B 1 27 ? 5.41 9.57 12.695 1 90.19 27 GLY B N 1
ATOM 1550 C CA . GLY B 1 27 ? 4.828 9.648 11.359 1 90.19 27 GLY B CA 1
ATOM 1551 C C . GLY B 1 27 ? 5.016 11.008 10.719 1 90.19 27 GLY B C 1
ATOM 1552 O O . GLY B 1 27 ? 5.293 12 11.398 1 90.19 27 GLY B O 1
ATOM 1553 N N . ALA B 1 28 ? 4.766 11.125 9.453 1 89 28 ALA B N 1
ATOM 1554 C CA . ALA B 1 28 ? 5.047 12.312 8.656 1 89 28 ALA B CA 1
ATOM 1555 C C . ALA B 1 28 ? 4.086 13.445 9 1 89 28 ALA B C 1
ATOM 1557 O O . ALA B 1 28 ? 4.43 14.625 8.875 1 89 28 ALA B O 1
ATOM 1558 N N . ASN B 1 29 ? 2.902 13.062 9.438 1 83.62 29 ASN B N 1
ATOM 1559 C CA . ASN B 1 29 ? 1.888 14.07 9.719 1 83.62 29 ASN B CA 1
ATOM 1560 C C . ASN B 1 29 ? 2.279 14.945 10.906 1 83.62 29 ASN B C 1
ATOM 1562 O O . ASN B 1 29 ? 1.807 16.078 11.039 1 83.62 29 ASN B O 1
ATOM 1566 N N . GLN B 1 30 ? 3.174 14.516 11.648 1 86.88 30 GLN B N 1
ATOM 1567 C CA . GLN B 1 30 ? 3.539 15.234 12.867 1 86.88 30 GLN B CA 1
ATOM 1568 C C . GLN B 1 30 ? 4.805 16.062 12.656 1 86.88 30 GLN B C 1
ATOM 1570 O O . GLN B 1 30 ? 5.234 16.781 13.555 1 86.88 30 GLN B O 1
ATOM 1575 N N . LEU B 1 31 ? 5.348 15.953 11.5 1 92.25 31 LEU B N 1
ATOM 1576 C CA . LEU B 1 31 ? 6.574 16.688 11.211 1 92.25 31 LEU B CA 1
ATOM 1577 C C . LEU B 1 31 ? 6.32 18.188 11.219 1 92.25 31 LEU B C 1
ATOM 1579 O O . LEU B 1 31 ? 5.332 18.656 10.656 1 92.25 31 LEU B O 1
ATOM 1583 N N . SER B 1 32 ? 7.23 18.938 11.844 1 92.88 32 SER B N 1
ATOM 1584 C CA . SER B 1 32 ? 7.121 20.391 11.961 1 92.88 32 SER B CA 1
ATOM 1585 C C . SER B 1 32 ? 8.484 21.062 11.836 1 92.88 32 SER B C 1
ATOM 1587 O O . SER B 1 32 ? 9.398 20.781 12.617 1 92.88 32 SER B O 1
ATOM 1589 N N . LEU B 1 33 ? 8.539 22.031 10.938 1 95.62 33 LEU B N 1
ATOM 1590 C CA . LEU B 1 33 ? 9.781 22.781 10.773 1 95.62 33 LEU B CA 1
ATOM 1591 C C . LEU B 1 33 ? 10.086 23.609 12.016 1 95.62 33 LEU B C 1
ATOM 1593 O O . LEU B 1 33 ? 11.25 23.734 12.414 1 95.62 33 LEU B O 1
ATOM 1597 N N . ARG B 1 34 ? 9.094 24.156 12.625 1 95.38 34 ARG B N 1
ATOM 1598 C CA . ARG B 1 34 ? 9.273 24.938 13.844 1 95.38 34 ARG B CA 1
ATOM 1599 C C . ARG B 1 34 ? 9.828 24.094 14.977 1 95.38 34 ARG B C 1
ATOM 1601 O O . ARG B 1 34 ? 10.703 24.531 15.719 1 95.38 34 ARG B O 1
ATOM 1608 N N . GLN B 1 35 ? 9.305 22.875 15.055 1 95.31 35 GLN B N 1
ATOM 1609 C CA . GLN B 1 35 ? 9.789 21.969 16.094 1 95.31 35 GLN B CA 1
ATOM 1610 C C . GLN B 1 35 ? 11.242 21.578 15.836 1 95.31 35 GLN B C 1
ATOM 1612 O O . GLN B 1 35 ? 12.031 21.469 16.781 1 95.31 35 GLN B O 1
ATOM 1617 N N . ILE B 1 36 ? 11.547 21.359 14.586 1 96.5 36 ILE B N 1
ATOM 1618 C CA . ILE B 1 36 ? 12.906 21 14.219 1 96.5 36 ILE B CA 1
ATOM 1619 C C . ILE B 1 36 ? 13.859 22.125 14.594 1 96.5 36 ILE B C 1
ATOM 1621 O O . ILE B 1 36 ? 14.938 21.891 15.141 1 96.5 36 ILE B O 1
ATOM 1625 N N . ALA B 1 37 ? 13.445 23.297 14.289 1 96.62 37 ALA B N 1
ATOM 1626 C CA . ALA B 1 37 ? 14.25 24.469 14.656 1 96.62 37 ALA B CA 1
ATOM 1627 C C . ALA B 1 37 ? 14.508 24.5 16.156 1 96.62 37 ALA B C 1
ATOM 1629 O O . ALA B 1 37 ? 15.641 24.719 16.594 1 96.62 37 ALA B O 1
ATOM 1630 N N . ARG B 1 38 ? 13.539 24.234 16.906 1 96.56 38 ARG B N 1
ATOM 1631 C CA . ARG B 1 38 ? 13.641 24.234 18.359 1 96.56 38 ARG B CA 1
ATOM 1632 C C . ARG B 1 38 ? 14.609 23.156 18.844 1 96.56 38 ARG B C 1
ATOM 1634 O O . ARG B 1 38 ? 15.492 23.438 19.656 1 96.56 38 ARG B O 1
ATOM 1641 N N . VAL B 1 39 ? 14.469 22.016 18.328 1 95.06 39 VAL B N 1
ATOM 1642 C CA . VAL B 1 39 ? 15.281 20.875 18.75 1 95.06 39 VAL B CA 1
ATOM 1643 C C . VAL B 1 39 ? 16.75 21.125 18.406 1 95.06 39 VAL B C 1
ATOM 1645 O O . VAL B 1 39 ? 17.641 20.797 19.188 1 95.06 39 VAL B O 1
ATOM 1648 N N . LEU B 1 40 ? 16.953 21.719 17.266 1 96.12 40 LEU B N 1
ATOM 1649 C CA . LEU B 1 40 ? 18.312 21.969 16.781 1 96.12 40 LEU B CA 1
ATOM 1650 C C . LEU B 1 40 ? 18.859 23.266 17.359 1 96.12 40 LEU B C 1
ATOM 1652 O O . LEU B 1 40 ? 20.016 23.625 17.109 1 96.12 40 LEU B O 1
ATOM 1656 N N . ALA B 1 41 ? 17.984 23.969 18.047 1 97 41 ALA B N 1
ATOM 1657 C CA . ALA B 1 41 ? 18.391 25.234 18.656 1 97 41 ALA B CA 1
ATOM 1658 C C . ALA B 1 41 ? 18.875 26.219 17.609 1 97 41 ALA B C 1
ATOM 1660 O O . ALA B 1 41 ? 19.938 26.828 17.75 1 97 41 ALA B O 1
ATOM 1661 N N . VAL B 1 42 ? 18.109 26.312 16.562 1 96.19 42 VAL B N 1
ATOM 1662 C CA . VAL B 1 42 ? 18.344 27.312 15.516 1 96.19 42 VAL B CA 1
ATOM 1663 C C . VAL B 1 42 ? 17.078 28.125 15.281 1 96.19 42 VAL B C 1
ATOM 1665 O O . VAL B 1 42 ? 16 27.766 15.766 1 96.19 42 VAL B O 1
ATOM 1668 N N . THR B 1 43 ? 17.281 29.188 14.484 1 95.19 43 THR B N 1
ATOM 1669 C CA . THR B 1 43 ? 16.141 30.031 14.18 1 95.19 43 THR B CA 1
ATOM 1670 C C . THR B 1 43 ? 15.266 29.375 13.109 1 95.19 43 THR B C 1
ATOM 1672 O O . THR B 1 43 ? 15.773 28.703 12.211 1 95.19 43 THR B O 1
ATOM 1675 N N . PRO B 1 44 ? 13.953 29.547 13.227 1 95.06 44 PRO B N 1
ATOM 1676 C CA . PRO B 1 44 ? 13.086 29.062 12.148 1 95.06 44 PRO B CA 1
ATOM 1677 C C . PRO B 1 44 ? 13.508 29.562 10.773 1 95.06 44 PRO B C 1
ATOM 1679 O O . PRO B 1 44 ? 13.445 28.828 9.789 1 95.06 44 PRO B O 1
ATOM 1682 N N . ALA B 1 45 ? 13.992 30.734 10.695 1 94.88 45 ALA B N 1
ATOM 1683 C CA . ALA B 1 45 ? 14.43 31.328 9.438 1 94.88 45 ALA B CA 1
ATOM 1684 C C . ALA B 1 45 ? 15.562 30.516 8.812 1 94.88 45 ALA B C 1
ATOM 1686 O O . ALA B 1 45 ? 15.617 30.344 7.594 1 94.88 45 ALA B O 1
ATOM 1687 N N . ALA B 1 46 ? 16.391 30.094 9.602 1 95.19 46 ALA B N 1
ATOM 1688 C CA . ALA B 1 46 ? 17.5 29.281 9.133 1 95.19 46 ALA B CA 1
ATOM 1689 C C . ALA B 1 46 ? 17.016 27.969 8.516 1 95.19 46 ALA B C 1
ATOM 1691 O O . ALA B 1 46 ? 17.562 27.516 7.516 1 95.19 46 ALA B O 1
ATOM 1692 N N . VAL B 1 47 ? 16 27.375 9.109 1 95.94 47 VAL B N 1
ATOM 1693 C CA . VAL B 1 47 ? 15.43 26.141 8.602 1 95.94 47 VAL B CA 1
ATOM 1694 C C . VAL B 1 47 ? 14.688 26.406 7.293 1 95.94 47 VAL B C 1
ATOM 1696 O O . VAL B 1 47 ? 14.859 25.672 6.316 1 95.94 47 VAL B O 1
ATOM 1699 N N . TYR B 1 48 ? 14 27.516 7.219 1 95.62 48 TYR B N 1
ATOM 1700 C CA . TYR B 1 48 ? 13.188 27.859 6.055 1 95.62 48 TYR B CA 1
ATOM 1701 C C . TYR B 1 48 ? 14.07 28.203 4.859 1 95.62 48 TYR B C 1
ATOM 1703 O O . TYR B 1 48 ? 13.648 28.062 3.709 1 95.62 48 TYR B O 1
ATOM 1711 N N . ARG B 1 49 ? 15.273 28.641 5.133 1 95.44 49 ARG B N 1
ATOM 1712 C CA . ARG B 1 49 ? 16.234 28.906 4.062 1 95.44 49 ARG B CA 1
ATOM 1713 C C . ARG B 1 49 ? 16.578 27.625 3.309 1 95.44 49 ARG B C 1
ATOM 1715 O O . ARG B 1 49 ? 16.75 27.656 2.09 1 95.44 49 ARG B O 1
ATOM 1722 N N . HIS B 1 50 ? 16.609 26.547 4.008 1 95.62 50 HIS B N 1
ATOM 1723 C CA . HIS B 1 50 ? 16.938 25.266 3.391 1 95.62 50 HIS B CA 1
ATOM 1724 C C . HIS B 1 50 ? 15.695 24.562 2.881 1 95.62 50 HIS B C 1
ATOM 1726 O O . HIS B 1 50 ? 15.727 23.922 1.822 1 95.62 50 HIS B O 1
ATOM 1732 N N . PHE B 1 51 ? 14.625 24.672 3.693 1 97.12 51 PHE B N 1
ATOM 1733 C CA . PHE B 1 51 ? 13.328 24.094 3.367 1 97.12 51 PHE B CA 1
ATOM 1734 C C . PHE B 1 51 ? 12.211 25.094 3.57 1 97.12 51 PHE B C 1
ATOM 1736 O O . PHE B 1 51 ? 11.688 25.25 4.68 1 97.12 51 PHE B O 1
ATOM 1743 N N . PRO B 1 52 ? 11.852 25.688 2.514 1 96.12 52 PRO B N 1
ATOM 1744 C CA . PRO B 1 52 ? 10.945 26.828 2.598 1 96.12 52 PRO B CA 1
ATOM 1745 C C . PRO B 1 52 ? 9.578 26.469 3.166 1 96.12 52 PRO B C 1
ATOM 1747 O O . PRO B 1 52 ? 8.852 27.328 3.658 1 96.12 52 PRO B O 1
ATOM 1750 N N . ASP B 1 53 ? 9.234 25.172 3.031 1 94.69 53 ASP B N 1
ATOM 1751 C CA . ASP B 1 53 ? 7.965 24.719 3.586 1 94.69 53 ASP B CA 1
ATOM 1752 C C . ASP B 1 53 ? 8.016 23.219 3.91 1 94.69 53 ASP B C 1
ATOM 1754 O O . ASP B 1 53 ? 9.008 22.547 3.615 1 94.69 53 ASP B O 1
ATOM 1758 N N . LYS B 1 54 ? 7.008 22.766 4.516 1 93.44 54 LYS B N 1
ATOM 1759 C CA . LYS B 1 54 ? 6.914 21.375 4.918 1 93.44 54 LYS B CA 1
ATOM 1760 C C . LYS B 1 54 ? 6.949 20.438 3.707 1 93.44 54 LYS B C 1
ATOM 1762 O O . LYS B 1 54 ? 7.574 19.375 3.75 1 93.44 54 LYS B O 1
ATOM 1767 N N . ALA B 1 55 ? 6.309 20.844 2.666 1 93.44 55 ALA B N 1
ATOM 1768 C CA . ALA B 1 55 ? 6.242 20.031 1.457 1 93.44 55 ALA B CA 1
ATOM 1769 C C . ALA B 1 55 ? 7.637 19.781 0.884 1 93.44 55 ALA B C 1
ATOM 1771 O O . ALA B 1 55 ? 7.949 18.672 0.458 1 93.44 55 ALA B O 1
ATOM 1772 N N . SER B 1 56 ? 8.398 20.766 0.91 1 95.94 56 SER B N 1
ATOM 1773 C CA . SER B 1 56 ? 9.758 20.641 0.404 1 95.94 56 SER B CA 1
ATOM 1774 C C . SER B 1 56 ? 10.586 19.672 1.259 1 95.94 56 SER B C 1
ATOM 1776 O O . SER B 1 56 ? 11.359 18.875 0.732 1 95.94 56 SER B O 1
ATOM 1778 N N . LEU B 1 57 ? 10.445 19.781 2.559 1 96.06 57 LEU B N 1
ATOM 1779 C CA . LEU B 1 57 ? 11.133 18.875 3.469 1 96.06 57 LEU B CA 1
ATOM 1780 C C . LEU B 1 57 ? 10.672 17.438 3.264 1 96.06 57 LEU B C 1
ATOM 1782 O O . LEU B 1 57 ? 11.5 16.516 3.178 1 96.06 57 LEU B O 1
ATOM 1786 N N . LEU B 1 58 ? 9.414 17.25 3.113 1 95.56 58 LEU B N 1
ATOM 1787 C CA . LEU B 1 58 ? 8.852 15.922 2.93 1 95.56 58 LEU B CA 1
ATOM 1788 C C . LEU B 1 58 ? 9.305 15.312 1.61 1 95.56 58 LEU B C 1
ATOM 1790 O O . LEU B 1 58 ? 9.594 14.117 1.542 1 95.56 58 LEU B O 1
ATOM 1794 N N . ALA B 1 59 ? 9.375 16.109 0.635 1 95.12 59 ALA B N 1
ATOM 1795 C CA . ALA B 1 59 ? 9.852 15.625 -0.662 1 95.12 59 ALA B CA 1
ATOM 1796 C C . ALA B 1 59 ? 11.289 15.133 -0.572 1 95.12 59 ALA B C 1
ATOM 1798 O O . ALA B 1 59 ? 11.633 14.086 -1.117 1 95.12 59 ALA B O 1
ATOM 1799 N N . ASN B 1 60 ? 12.023 15.891 0.065 1 95.31 60 ASN B N 1
ATOM 1800 C CA . ASN B 1 60 ? 13.422 15.5 0.261 1 95.31 60 ASN B CA 1
ATOM 1801 C C . ASN B 1 60 ? 13.531 14.211 1.07 1 95.31 60 ASN B C 1
ATOM 1803 O O . ASN B 1 60 ? 14.312 13.32 0.721 1 95.31 60 ASN B O 1
ATOM 1807 N N . LEU B 1 61 ? 12.805 14.109 2.125 1 95.81 61 LEU B N 1
ATOM 1808 C CA . LEU B 1 61 ? 12.797 12.906 2.955 1 95.81 61 LEU B CA 1
ATOM 1809 C C . LEU B 1 61 ? 12.359 11.695 2.148 1 95.81 61 LEU B C 1
ATOM 1811 O O . LEU B 1 61 ? 12.945 10.617 2.273 1 95.81 61 LEU B O 1
ATOM 1815 N N . LYS B 1 62 ? 11.367 11.859 1.375 1 96.12 62 LYS B N 1
ATOM 1816 C CA . LYS B 1 62 ? 10.859 10.758 0.565 1 96.12 62 LYS B CA 1
ATOM 1817 C C . LYS B 1 62 ? 11.93 10.219 -0.375 1 96.12 62 LYS B C 1
ATOM 1819 O O . LYS B 1 62 ? 12.125 9.008 -0.48 1 96.12 62 LYS B O 1
ATOM 1824 N N . THR B 1 63 ? 12.617 11.156 -1.015 1 95.06 63 THR B N 1
ATOM 1825 C CA . THR B 1 63 ? 13.688 10.781 -1.928 1 95.06 63 THR B CA 1
ATOM 1826 C C . THR B 1 63 ? 14.781 10.016 -1.192 1 95.06 63 THR B C 1
ATOM 1828 O O . THR B 1 63 ? 15.25 8.977 -1.67 1 95.06 63 THR B O 1
ATOM 1831 N N . THR B 1 64 ? 15.102 10.477 -0.075 1 95.56 64 THR B N 1
ATOM 1832 C CA . THR B 1 64 ? 16.172 9.859 0.698 1 95.56 64 THR B CA 1
ATOM 1833 C C . THR B 1 64 ? 15.773 8.469 1.185 1 95.56 64 THR B C 1
ATOM 1835 O O . THR B 1 64 ? 16.547 7.523 1.096 1 95.56 64 THR B O 1
ATOM 1838 N N . ILE B 1 65 ? 14.602 8.352 1.682 1 96.12 65 ILE B N 1
ATOM 1839 C CA . ILE B 1 65 ? 14.133 7.078 2.209 1 96.12 65 ILE B CA 1
ATOM 1840 C C . ILE B 1 65 ? 13.984 6.07 1.068 1 96.12 65 ILE B C 1
ATOM 1842 O O . ILE B 1 65 ? 14.344 4.902 1.214 1 96.12 65 ILE B O 1
ATOM 1846 N N . GLN B 1 66 ? 13.5 6.504 -0.052 1 94.81 66 GLN B N 1
ATOM 1847 C CA . GLN B 1 66 ? 13.398 5.629 -1.216 1 94.81 66 GLN B CA 1
ATOM 1848 C C . GLN B 1 66 ? 14.773 5.105 -1.628 1 94.81 66 GLN B C 1
ATOM 1850 O O . GLN B 1 66 ? 14.922 3.92 -1.935 1 94.81 66 GLN B O 1
ATOM 1855 N N . ALA B 1 67 ? 15.719 5.996 -1.635 1 94.75 67 ALA B N 1
ATOM 1856 C CA . ALA B 1 67 ? 17.078 5.598 -1.967 1 94.75 67 ALA B CA 1
ATOM 1857 C C . ALA B 1 67 ? 17.625 4.578 -0.964 1 94.75 67 ALA B C 1
ATOM 1859 O O . ALA B 1 67 ? 18.297 3.623 -1.343 1 94.75 67 ALA B O 1
ATOM 1860 N N . GLU B 1 68 ? 17.312 4.773 0.25 1 95.19 68 GLU B N 1
ATOM 1861 C CA . GLU B 1 68 ? 17.75 3.852 1.298 1 95.19 68 GLU B CA 1
ATOM 1862 C C . GLU B 1 68 ? 17.109 2.477 1.118 1 95.19 68 GLU B C 1
ATOM 1864 O O . GLU B 1 68 ? 17.781 1.452 1.277 1 95.19 68 GLU B O 1
ATOM 1869 N N . VAL B 1 69 ? 15.875 2.438 0.826 1 94.56 69 VAL B N 1
ATOM 1870 C CA . VAL B 1 69 ? 15.164 1.182 0.604 1 94.56 69 VAL B CA 1
ATOM 1871 C C . VAL B 1 69 ? 15.812 0.421 -0.553 1 94.56 69 VAL B C 1
ATOM 1873 O O . VAL B 1 69 ? 16.078 -0.775 -0.439 1 94.56 69 VAL B O 1
ATOM 1876 N N . THR B 1 70 ? 16.062 1.099 -1.631 1 93.62 70 THR B N 1
ATOM 1877 C CA . THR B 1 70 ? 16.688 0.489 -2.805 1 93.62 70 THR B CA 1
ATOM 1878 C C . THR B 1 70 ? 18.078 -0.05 -2.469 1 93.62 70 THR B C 1
ATOM 1880 O O . THR B 1 70 ? 18.422 -1.156 -2.879 1 93.62 70 THR B O 1
ATOM 1883 N N . ALA B 1 71 ? 18.781 0.735 -1.708 1 95.12 71 ALA B N 1
ATOM 1884 C CA . ALA B 1 71 ? 20.125 0.323 -1.324 1 95.12 71 ALA B CA 1
ATOM 1885 C C . ALA B 1 71 ? 20.094 -0.908 -0.424 1 95.12 71 ALA B C 1
ATOM 1887 O O . ALA B 1 71 ? 20.891 -1.83 -0.588 1 95.12 71 ALA B O 1
ATOM 1888 N N . THR B 1 72 ? 19.188 -0.909 0.483 1 94.75 72 THR B N 1
ATOM 1889 C CA . THR B 1 72 ? 19.047 -2.014 1.423 1 94.75 72 THR B CA 1
ATOM 1890 C C . THR B 1 72 ? 18.641 -3.295 0.696 1 94.75 72 THR B C 1
ATOM 1892 O O . THR B 1 72 ? 19.109 -4.383 1.04 1 94.75 72 THR B O 1
ATOM 1895 N N . LEU B 1 73 ? 17.828 -3.178 -0.271 1 94 73 LEU B N 1
ATOM 1896 C CA . LEU B 1 73 ? 17.312 -4.316 -1.035 1 94 73 LEU B CA 1
ATOM 1897 C C . LEU B 1 73 ? 18.469 -5.09 -1.676 1 94 73 LEU B C 1
ATOM 1899 O O . LEU B 1 73 ? 18.391 -6.312 -1.813 1 94 73 LEU B O 1
ATOM 1903 N N . ARG B 1 74 ? 19.5 -4.441 -1.953 1 94.19 74 ARG B N 1
ATOM 1904 C CA . ARG B 1 74 ? 20.562 -5.078 -2.729 1 94.19 74 ARG B CA 1
ATOM 1905 C C . ARG B 1 74 ? 21.672 -5.605 -1.817 1 94.19 74 ARG B C 1
ATOM 1907 O O . ARG B 1 74 ? 22.609 -6.242 -2.285 1 94.19 74 ARG B O 1
ATOM 1914 N N . MET B 1 75 ? 21.578 -5.285 -0.571 1 94.56 75 MET B N 1
ATOM 1915 C CA . MET B 1 75 ? 22.641 -5.652 0.359 1 94.56 75 MET B CA 1
ATOM 1916 C C . MET B 1 75 ? 22.812 -7.168 0.416 1 94.56 75 MET B C 1
ATOM 1918 O O . MET B 1 75 ? 21.875 -7.895 0.726 1 94.56 75 MET B O 1
ATOM 1922 N N . GLY B 1 76 ? 23.953 -7.652 0.1 1 94.56 76 GLY B N 1
ATOM 1923 C CA . GLY B 1 76 ? 24.312 -9.062 0.233 1 94.56 76 GLY B CA 1
ATOM 1924 C C . GLY B 1 76 ? 23.703 -9.93 -0.856 1 94.56 76 GLY B C 1
ATOM 1925 O O . GLY B 1 76 ? 23.812 -11.156 -0.805 1 94.56 76 GLY B O 1
ATOM 1926 N N . VAL B 1 77 ? 23.031 -9.43 -1.819 1 94.19 77 VAL B N 1
ATOM 1927 C CA . VAL B 1 77 ? 22.297 -10.18 -2.832 1 94.19 77 VAL B CA 1
ATOM 1928 C C . VAL B 1 77 ? 23.281 -10.844 -3.801 1 94.19 77 VAL B C 1
ATOM 1930 O O . VAL B 1 77 ? 23.062 -11.977 -4.238 1 94.19 77 VAL B O 1
ATOM 1933 N N . LEU B 1 78 ? 24.422 -10.203 -4.078 1 89.38 78 LEU B N 1
ATOM 1934 C CA . LEU B 1 78 ? 25.375 -10.719 -5.059 1 89.38 78 LEU B CA 1
ATOM 1935 C C . LEU B 1 78 ? 26.375 -11.664 -4.402 1 89.38 78 LEU B C 1
ATOM 1937 O O . LEU B 1 78 ? 27.328 -12.109 -5.051 1 89.38 78 LEU B O 1
ATOM 1941 N N . ASP B 1 79 ? 26.172 -11.906 -3.121 1 92.44 79 ASP B N 1
ATOM 1942 C CA . ASP B 1 79 ? 27.031 -12.859 -2.426 1 92.44 79 ASP B CA 1
ATOM 1943 C C . ASP B 1 79 ? 26.797 -14.281 -2.916 1 92.44 79 ASP B C 1
ATOM 1945 O O . ASP B 1 79 ? 27.594 -15.188 -2.65 1 92.44 79 ASP B O 1
ATOM 1949 N N . SER B 1 80 ? 25.719 -14.602 -3.568 1 90.31 80 SER B N 1
ATOM 1950 C CA . SER B 1 80 ? 25.359 -15.891 -4.156 1 90.31 80 SER B CA 1
ATOM 1951 C C . SER B 1 80 ? 25.203 -15.781 -5.668 1 90.31 80 SER B C 1
ATOM 1953 O O . SER B 1 80 ? 24.906 -14.703 -6.191 1 90.31 80 SER B O 1
ATOM 1955 N N . ALA B 1 81 ? 25.5 -16.891 -6.293 1 90.31 81 ALA B N 1
ATOM 1956 C CA . ALA B 1 81 ? 25.234 -16.969 -7.73 1 90.31 81 ALA B CA 1
ATOM 1957 C C . ALA B 1 81 ? 23.875 -17.609 -8.008 1 90.31 81 ALA B C 1
ATOM 1959 O O . ALA B 1 81 ? 23.406 -17.609 -9.148 1 90.31 81 ALA B O 1
ATOM 1960 N N . ASP B 1 82 ? 23.219 -18.094 -6.965 1 95 82 ASP B N 1
ATOM 1961 C CA . ASP B 1 82 ? 21.922 -18.75 -7.062 1 95 82 ASP B CA 1
ATOM 1962 C C . ASP B 1 82 ? 20.781 -17.75 -6.957 1 95 82 ASP B C 1
ATOM 1964 O O . ASP B 1 82 ? 20.594 -17.109 -5.914 1 95 82 ASP B O 1
ATOM 1968 N N . ALA B 1 83 ? 20.031 -17.641 -8.016 1 94.12 83 ALA B N 1
ATOM 1969 C CA . ALA B 1 83 ? 19 -16.609 -8.109 1 94.12 83 ALA B CA 1
ATOM 1970 C C . ALA B 1 83 ? 17.938 -16.781 -7.027 1 94.12 83 ALA B C 1
ATOM 1972 O O . ALA B 1 83 ? 17.5 -15.805 -6.414 1 94.12 83 ALA B O 1
ATOM 1973 N N . PRO B 1 84 ? 17.547 -18.031 -6.715 1 94.31 84 PRO B N 1
ATOM 1974 C CA . PRO B 1 84 ? 16.609 -18.188 -5.605 1 94.31 84 PRO B CA 1
ATOM 1975 C C . PRO B 1 84 ? 17.156 -17.672 -4.281 1 94.31 84 PRO B C 1
ATOM 1977 O O . PRO B 1 84 ? 16.422 -17.031 -3.514 1 94.31 84 PRO B O 1
ATOM 1980 N N . THR B 1 85 ? 18.375 -17.922 -4.047 1 95.94 85 THR B N 1
ATOM 1981 C CA . THR B 1 85 ? 19.016 -17.422 -2.832 1 95.94 85 THR B CA 1
ATOM 1982 C C . THR B 1 85 ? 19.094 -15.906 -2.838 1 95.94 85 THR B C 1
ATOM 1984 O O . THR B 1 85 ? 18.875 -15.258 -1.807 1 95.94 85 THR B O 1
ATOM 1987 N N . MET B 1 86 ? 19.375 -15.305 -3.994 1 96.81 86 MET B N 1
ATOM 1988 C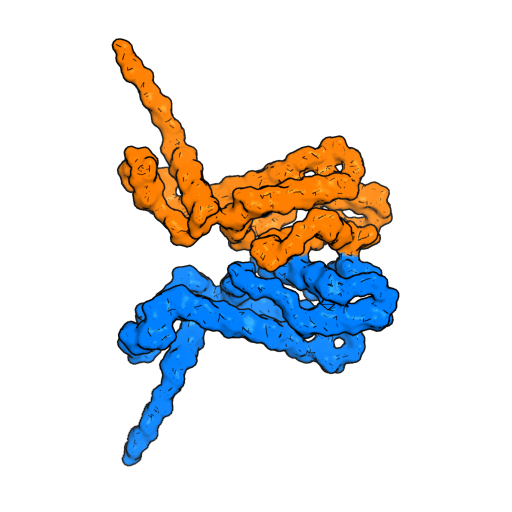 CA . MET B 1 86 ? 19.391 -13.852 -4.133 1 96.81 86 MET B CA 1
ATOM 1989 C C . MET B 1 86 ? 18.016 -13.258 -3.82 1 96.81 86 MET B C 1
ATOM 1991 O O . MET B 1 86 ? 17.922 -12.273 -3.088 1 96.81 86 MET B O 1
ATOM 1995 N N . LEU B 1 87 ? 17.016 -13.898 -4.395 1 96 87 LEU B N 1
ATOM 1996 C CA . LEU B 1 87 ? 15.648 -13.43 -4.188 1 96 87 LEU B CA 1
ATOM 1997 C C . LEU B 1 87 ? 15.273 -13.492 -2.711 1 96 87 LEU B C 1
ATOM 1999 O O . LEU B 1 87 ? 14.703 -12.547 -2.168 1 96 87 LEU B O 1
ATOM 2003 N N . ARG B 1 88 ? 15.641 -14.57 -2.059 1 96.62 88 ARG B N 1
ATOM 2004 C CA . ARG B 1 88 ? 15.375 -14.727 -0.631 1 96.62 88 ARG B CA 1
ATOM 2005 C C . ARG B 1 88 ? 16.078 -13.641 0.177 1 96.62 88 ARG B C 1
ATOM 2007 O O . ARG B 1 88 ? 15.516 -13.109 1.136 1 96.62 88 ARG B O 1
ATOM 2014 N N . GLN B 1 89 ? 17.281 -13.391 -0.171 1 97 89 GLN B N 1
ATOM 2015 C CA . GLN B 1 89 ? 18.031 -12.344 0.525 1 97 89 GLN B CA 1
ATOM 2016 C C . GLN B 1 89 ? 17.359 -10.984 0.361 1 97 89 GLN B C 1
ATOM 2018 O O . GLN B 1 89 ? 17.297 -10.195 1.309 1 97 89 GLN B O 1
ATOM 2023 N N . MET B 1 90 ? 16.891 -10.672 -0.795 1 97.12 90 MET B N 1
ATOM 2024 C CA . MET B 1 90 ? 16.172 -9.414 -1.027 1 97.12 90 MET B CA 1
ATOM 2025 C C . MET B 1 90 ? 14.938 -9.32 -0.144 1 97.12 90 MET B C 1
ATOM 2027 O O . MET B 1 90 ? 14.664 -8.273 0.437 1 97.12 90 MET B O 1
ATOM 2031 N N . VAL B 1 91 ? 14.195 -10.422 -0.048 1 97.19 91 VAL B N 1
ATOM 2032 C CA . VAL B 1 91 ? 13.016 -10.477 0.808 1 97.19 91 VAL B CA 1
ATOM 2033 C C . VAL B 1 91 ? 13.414 -10.211 2.258 1 97.19 91 VAL B C 1
ATOM 2035 O O . VAL B 1 91 ? 12.805 -9.375 2.932 1 97.19 91 VAL B O 1
ATOM 2038 N N . THR B 1 92 ? 14.438 -10.859 2.701 1 96.62 92 THR B N 1
ATOM 2039 C CA . THR B 1 92 ? 14.93 -10.68 4.062 1 96.62 92 THR B CA 1
ATOM 2040 C C . THR B 1 92 ? 15.289 -9.219 4.316 1 96.62 92 THR B C 1
ATOM 2042 O O . THR B 1 92 ? 14.906 -8.648 5.34 1 96.62 92 THR B O 1
ATOM 2045 N N . ASN B 1 93 ? 16.031 -8.641 3.371 1 97.44 93 ASN 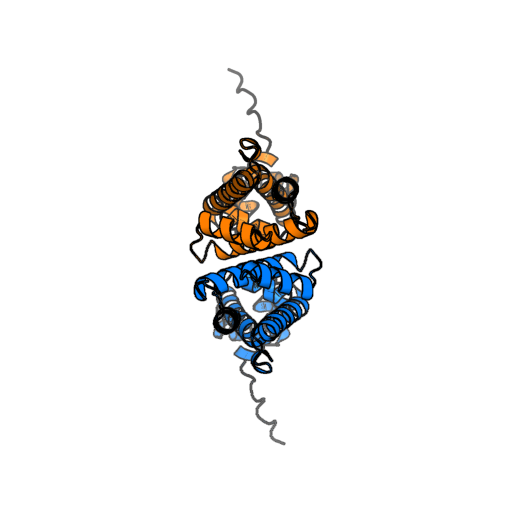B N 1
ATOM 2046 C CA . ASN B 1 93 ? 16.438 -7.242 3.494 1 97.44 93 ASN B CA 1
ATOM 2047 C C . ASN B 1 93 ? 15.227 -6.32 3.617 1 97.44 93 ASN B C 1
ATOM 2049 O O . ASN B 1 93 ? 15.203 -5.43 4.473 1 97.44 93 ASN B O 1
ATOM 2053 N N . LEU B 1 94 ? 14.289 -6.543 2.777 1 95.88 94 LEU B N 1
ATOM 2054 C CA . LEU B 1 94 ? 13.109 -5.684 2.74 1 95.88 94 LEU B CA 1
ATOM 2055 C C . LEU B 1 94 ? 12.305 -5.812 4.027 1 95.88 94 LEU B C 1
ATOM 2057 O O . LEU B 1 94 ? 11.898 -4.805 4.609 1 95.88 94 LEU B O 1
ATOM 2061 N N . LEU B 1 95 ? 12.055 -7.035 4.477 1 95.69 95 LEU B N 1
ATOM 2062 C CA . LEU B 1 95 ? 11.289 -7.27 5.699 1 95.69 95 LEU B CA 1
ATOM 2063 C C . LEU B 1 95 ? 12.008 -6.688 6.91 1 95.69 95 LEU B 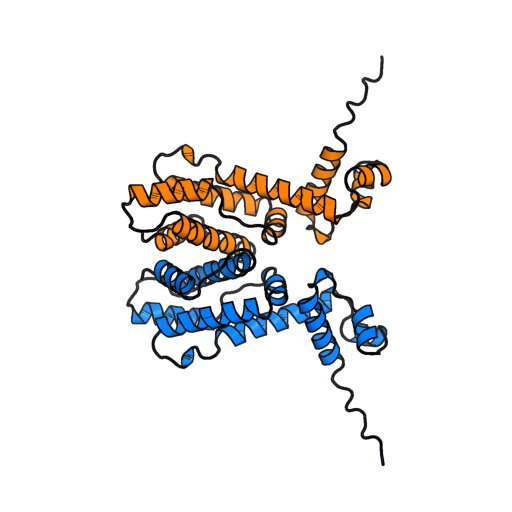C 1
ATOM 2065 O O . LEU B 1 95 ? 11.383 -6.098 7.789 1 95.69 95 LEU B O 1
ATOM 2069 N N . THR B 1 96 ? 13.281 -6.824 6.992 1 95.31 96 THR B N 1
ATOM 2070 C CA . THR B 1 96 ? 14.07 -6.262 8.078 1 95.31 96 THR B CA 1
ATOM 2071 C C . THR B 1 96 ? 13.969 -4.738 8.094 1 95.31 96 THR B C 1
ATOM 2073 O O . THR B 1 96 ? 13.789 -4.129 9.148 1 95.31 96 THR B O 1
ATOM 2076 N N . TYR B 1 97 ? 14.094 -4.184 6.918 1 95.75 97 TYR B N 1
ATOM 2077 C CA . TYR B 1 97 ? 13.992 -2.729 6.836 1 95.75 97 TYR B CA 1
ATOM 2078 C C . TYR B 1 97 ? 12.625 -2.25 7.301 1 95.75 97 TYR B C 1
ATOM 2080 O O . TYR B 1 97 ? 12.523 -1.263 8.031 1 95.75 97 TYR B O 1
ATOM 2088 N N . GLN B 1 98 ? 11.602 -2.863 6.781 1 94.81 98 GLN B N 1
ATOM 2089 C CA . GLN B 1 98 ? 10.25 -2.494 7.188 1 94.81 98 GLN B CA 1
ATOM 2090 C C . GLN B 1 98 ? 10.086 -2.6 8.703 1 94.81 98 GLN B C 1
ATOM 2092 O O . GLN B 1 98 ? 9.43 -1.759 9.32 1 94.81 98 GLN B O 1
ATOM 2097 N N . HIS B 1 99 ? 10.57 -3.621 9.328 1 92.88 99 HIS B N 1
ATOM 2098 C CA . HIS B 1 99 ? 10.516 -3.801 10.773 1 92.88 99 HIS B CA 1
ATOM 2099 C C . HIS B 1 99 ? 11.211 -2.65 11.5 1 92.88 99 HIS B C 1
ATOM 2101 O O . HIS B 1 99 ? 10.688 -2.117 12.477 1 92.88 99 HIS B O 1
ATOM 2107 N N . ASP B 1 100 ? 12.328 -2.277 11 1 94.25 100 ASP B N 1
ATOM 2108 C CA . ASP B 1 100 ? 13.164 -1.271 11.656 1 94.25 100 ASP B CA 1
ATOM 2109 C C . ASP B 1 100 ? 12.641 0.137 11.383 1 94.25 100 ASP B C 1
ATOM 2111 O O . ASP B 1 100 ? 12.844 1.049 12.18 1 94.25 100 ASP B O 1
ATOM 2115 N N . HIS B 1 101 ? 11.984 0.282 10.219 1 94.81 101 HIS B N 1
ATOM 2116 C CA . HIS B 1 101 ? 11.555 1.609 9.797 1 94.81 101 HIS B CA 1
ATOM 2117 C C . HIS B 1 101 ? 10.109 1.591 9.305 1 94.81 101 HIS B C 1
ATOM 2119 O O . HIS B 1 101 ? 9.836 1.959 8.156 1 94.81 101 HIS B O 1
ATOM 2125 N N . PRO B 1 102 ? 9.195 1.255 10.133 1 92.75 102 PRO B N 1
ATOM 2126 C CA . PRO B 1 102 ? 7.809 1.099 9.68 1 92.75 102 PRO B CA 1
ATOM 2127 C C . PRO B 1 102 ? 7.191 2.412 9.203 1 92.75 102 PRO B C 1
ATOM 2129 O O . PRO B 1 102 ? 6.457 2.432 8.219 1 92.75 102 PRO B O 1
ATOM 2132 N N . TYR B 1 103 ? 7.527 3.482 9.836 1 93.12 103 TYR B N 1
ATOM 2133 C CA . TYR B 1 103 ? 6.938 4.758 9.438 1 93.12 103 TYR B CA 1
ATOM 2134 C C . TYR B 1 103 ? 7.566 5.27 8.148 1 93.12 103 TYR B C 1
ATOM 2136 O O . TYR B 1 103 ? 6.891 5.898 7.332 1 93.12 103 TYR B O 1
ATOM 2144 N N . GLY B 1 104 ? 8.875 4.977 8 1 94.75 104 GLY B N 1
ATOM 2145 C CA . GLY B 1 104 ? 9.516 5.312 6.746 1 94.75 104 GLY B CA 1
ATOM 2146 C C . GLY B 1 104 ? 8.914 4.59 5.555 1 94.75 104 GLY B C 1
ATOM 2147 O O . GLY B 1 104 ? 8.688 5.199 4.504 1 94.75 104 GLY B O 1
ATOM 2148 N N . ILE B 1 105 ? 8.617 3.365 5.785 1 94.44 105 ILE B N 1
ATOM 2149 C CA . ILE B 1 105 ? 8.023 2.564 4.723 1 94.44 105 ILE B CA 1
ATOM 2150 C C . ILE B 1 105 ? 6.613 3.072 4.418 1 94.44 105 ILE B C 1
ATOM 2152 O O . ILE B 1 105 ? 6.27 3.311 3.256 1 94.44 105 ILE B O 1
ATOM 2156 N N . GLN B 1 106 ? 5.875 3.285 5.43 1 91.62 106 GLN B N 1
ATOM 2157 C CA . GLN B 1 106 ? 4.531 3.824 5.238 1 91.62 106 GLN B CA 1
ATOM 2158 C C . GLN B 1 106 ? 4.574 5.137 4.461 1 91.62 106 GLN B C 1
ATOM 2160 O O . GLN B 1 106 ? 3.717 5.387 3.609 1 91.62 106 GLN B O 1
ATOM 2165 N N . PHE B 1 107 ? 5.527 5.918 4.73 1 93.19 107 PHE B N 1
ATOM 2166 C CA . PHE B 1 107 ? 5.688 7.23 4.113 1 93.19 107 PHE B CA 1
ATOM 2167 C C . PHE B 1 107 ? 6.012 7.094 2.633 1 93.19 107 PHE B C 1
ATOM 2169 O O . PHE B 1 107 ? 5.484 7.84 1.805 1 93.19 107 PHE B O 1
ATOM 2176 N N . VAL B 1 108 ? 6.789 6.137 2.252 1 93.75 108 VAL B N 1
ATOM 2177 C CA . VAL B 1 108 ? 7.238 6.055 0.867 1 93.75 108 VAL B CA 1
ATOM 2178 C C . VAL B 1 108 ? 6.23 5.262 0.04 1 93.75 108 VAL B C 1
ATOM 2180 O O . VAL B 1 108 ? 6.234 5.332 -1.191 1 93.75 108 VAL B O 1
ATOM 2183 N N . LEU B 1 109 ? 5.375 4.512 0.674 1 92 109 LEU B N 1
ATOM 2184 C CA . LEU B 1 109 ? 4.379 3.711 -0.031 1 92 109 LEU B CA 1
ATOM 2185 C C . LEU B 1 109 ? 3.408 4.602 -0.796 1 92 109 LEU B C 1
ATOM 2187 O O . LEU B 1 109 ? 2.723 4.141 -1.71 1 92 109 LEU B O 1
ATOM 2191 N N . THR B 1 110 ? 3.371 5.855 -0.481 1 86.38 110 THR B N 1
ATOM 2192 C CA . THR B 1 110 ? 2.482 6.797 -1.155 1 86.38 110 THR B CA 1
ATOM 2193 C C . THR B 1 110 ? 3.209 7.504 -2.295 1 86.38 110 THR B C 1
ATOM 2195 O O . THR B 1 110 ? 2.635 8.367 -2.961 1 86.38 110 THR B O 1
ATOM 2198 N N . GLY B 1 111 ? 4.438 7.16 -2.551 1 86.12 111 GLY B N 1
ATOM 2199 C CA . GLY B 1 111 ? 5.238 7.812 -3.574 1 86.12 111 GLY B CA 1
ATOM 2200 C C . GLY B 1 111 ? 5.449 6.953 -4.805 1 86.12 111 GLY B C 1
ATOM 2201 O O . GLY B 1 111 ? 4.625 6.09 -5.113 1 86.12 111 GLY B O 1
ATOM 2202 N N . ASP B 1 112 ? 6.438 7.301 -5.531 1 84.88 112 ASP B N 1
ATOM 2203 C CA . ASP B 1 112 ? 6.812 6.551 -6.723 1 84.88 112 ASP B CA 1
ATOM 2204 C C . ASP B 1 112 ? 7.438 5.207 -6.352 1 84.88 112 ASP B C 1
ATOM 2206 O O . ASP B 1 112 ? 8.5 5.16 -5.723 1 84.88 112 ASP B O 1
ATOM 2210 N N . LEU B 1 113 ? 6.758 4.211 -6.738 1 90.69 113 LEU B N 1
ATOM 2211 C CA . LEU B 1 113 ? 7.195 2.863 -6.398 1 90.69 113 LEU B CA 1
ATOM 2212 C C . LEU B 1 113 ? 7.578 2.084 -7.652 1 90.69 113 LEU B C 1
ATOM 2214 O O . LEU B 1 113 ? 7.039 1.004 -7.906 1 90.69 113 LEU B O 1
ATOM 2218 N N . SER B 1 114 ? 8.562 2.645 -8.367 1 91.5 114 SER B N 1
ATOM 2219 C CA . SER B 1 114 ? 9.062 1.943 -9.547 1 91.5 114 SER B CA 1
ATOM 2220 C C . SER B 1 114 ? 9.805 0.669 -9.156 1 91.5 114 SER B C 1
ATOM 2222 O O . SER B 1 114 ? 10.344 0.572 -8.055 1 91.5 114 SER B O 1
ATOM 2224 N N . VAL B 1 115 ? 9.812 -0.317 -10.055 1 94.56 115 VAL B N 1
ATOM 2225 C CA . VAL B 1 115 ? 10.531 -1.564 -9.82 1 94.56 115 VAL B CA 1
ATOM 2226 C C . VAL B 1 115 ? 12.023 -1.28 -9.664 1 94.56 115 VAL B C 1
ATOM 2228 O O . VAL B 1 115 ? 12.648 -0.705 -10.555 1 94.56 115 VAL B O 1
ATOM 2231 N N . PRO B 1 116 ? 12.562 -1.674 -8.57 1 94.5 116 PRO B N 1
ATOM 2232 C CA . PRO B 1 116 ? 14.008 -1.474 -8.438 1 94.5 116 PRO B CA 1
ATOM 2233 C C . PRO B 1 116 ? 14.812 -2.262 -9.469 1 94.5 116 PRO B C 1
ATOM 2235 O O . PRO B 1 116 ? 14.492 -3.422 -9.75 1 94.5 116 PRO B O 1
ATOM 2238 N N . GLN B 1 117 ? 15.844 -1.666 -9.945 1 94.19 117 GLN B N 1
ATOM 2239 C CA . GLN B 1 117 ? 16.688 -2.307 -10.961 1 94.19 117 GLN B CA 1
ATOM 2240 C C . GLN B 1 117 ? 17.297 -3.598 -10.43 1 94.19 117 GLN B C 1
ATOM 2242 O O . GLN B 1 117 ? 17.469 -4.566 -11.172 1 94.19 117 GLN B O 1
ATOM 2247 N N . SER B 1 118 ? 17.703 -3.59 -9.219 1 95.12 118 SER B N 1
ATOM 2248 C CA . SER B 1 118 ? 18.312 -4.777 -8.625 1 95.12 118 SER B CA 1
ATOM 2249 C C . SER B 1 118 ? 17.344 -5.957 -8.648 1 95.12 118 SER B C 1
ATOM 2251 O O . SER B 1 118 ? 17.75 -7.098 -8.867 1 95.12 118 SER B O 1
ATOM 2253 N N . LEU B 1 119 ? 16.125 -5.727 -8.398 1 96.19 119 LEU B N 1
ATOM 2254 C CA . LEU B 1 119 ? 15.117 -6.785 -8.453 1 96.19 119 LEU B CA 1
ATOM 2255 C C . LEU B 1 119 ? 14.977 -7.324 -9.875 1 96.19 119 LEU B C 1
ATOM 2257 O O . LEU B 1 119 ? 14.906 -8.539 -10.078 1 96.19 119 LEU B O 1
ATOM 2261 N N . THR B 1 120 ? 14.93 -6.406 -10.852 1 96.38 120 THR B N 1
ATOM 2262 C CA . THR B 1 120 ? 14.867 -6.82 -12.25 1 96.38 120 THR B CA 1
ATOM 2263 C C . THR B 1 120 ? 16.047 -7.727 -12.594 1 96.38 120 THR B C 1
ATOM 2265 O O . THR B 1 120 ? 15.875 -8.734 -13.289 1 96.38 120 THR B O 1
ATOM 2268 N N . THR B 1 121 ? 17.172 -7.355 -12.133 1 96.19 121 THR B N 1
ATOM 2269 C CA . THR B 1 121 ? 18.391 -8.141 -12.391 1 96.19 121 THR B CA 1
ATOM 2270 C C . THR B 1 121 ? 18.25 -9.539 -11.805 1 96.19 121 THR B C 1
ATOM 2272 O O . THR B 1 121 ? 18.531 -10.531 -12.477 1 96.19 121 THR B O 1
ATOM 2275 N N . VAL B 1 122 ? 17.844 -9.641 -10.578 1 96.56 122 VAL B N 1
ATOM 2276 C CA . VAL B 1 122 ? 17.734 -10.922 -9.898 1 96.56 122 VAL B CA 1
ATOM 2277 C C . VAL B 1 122 ? 16.656 -11.773 -10.578 1 96.56 122 VAL B C 1
ATOM 2279 O O . VAL B 1 122 ? 16.844 -12.977 -10.781 1 96.56 122 VAL B O 1
ATOM 2282 N N . VAL B 1 123 ? 15.562 -11.195 -10.961 1 96.75 123 VAL B N 1
ATOM 2283 C CA . VAL B 1 123 ? 14.484 -11.922 -11.617 1 96.75 123 VAL B CA 1
ATOM 2284 C C . VAL B 1 123 ? 14.938 -12.391 -12.992 1 96.75 123 VAL B C 1
ATOM 2286 O O . VAL B 1 123 ? 14.609 -13.5 -13.422 1 96.75 123 VAL B O 1
ATOM 2289 N N . THR B 1 124 ? 15.688 -11.516 -13.719 1 96.5 124 THR B N 1
ATOM 2290 C CA . THR B 1 124 ? 16.266 -11.906 -15.008 1 96.5 124 THR B CA 1
ATOM 2291 C C . THR B 1 124 ? 17.141 -13.141 -14.859 1 96.5 124 THR B C 1
ATOM 2293 O O . THR B 1 124 ? 17.047 -14.078 -15.648 1 96.5 124 THR B O 1
ATOM 2296 N N . LEU B 1 125 ? 17.969 -13.133 -13.867 1 95.75 125 LEU B N 1
ATOM 2297 C CA . LEU B 1 125 ? 18.844 -14.273 -13.594 1 95.75 125 LEU B CA 1
ATOM 2298 C C . LEU B 1 125 ? 18.016 -15.508 -13.242 1 95.75 125 LEU B C 1
ATOM 2300 O O . LEU B 1 125 ? 18.328 -16.609 -13.703 1 95.75 125 LEU B O 1
ATOM 2304 N N . TYR B 1 126 ? 17.031 -15.344 -12.391 1 95.75 126 TYR B N 1
ATOM 2305 C CA . TYR B 1 126 ? 16.156 -16.453 -12.008 1 95.75 126 TYR B CA 1
ATOM 2306 C C . TYR B 1 126 ? 15.508 -17.094 -13.227 1 95.75 126 TYR B C 1
ATOM 2308 O O . TYR B 1 126 ? 15.516 -18.312 -13.383 1 95.75 126 TYR B O 1
ATOM 2316 N N . VAL B 1 127 ? 14.93 -16.281 -14.109 1 95.38 127 VAL B N 1
ATOM 2317 C CA . VAL B 1 127 ? 14.25 -16.734 -15.32 1 95.38 127 VAL B CA 1
ATOM 2318 C C . VAL B 1 127 ? 15.227 -17.5 -16.219 1 95.38 127 VAL B C 1
ATOM 2320 O O . VAL B 1 127 ? 14.891 -18.562 -16.75 1 95.38 127 VAL B O 1
ATOM 2323 N N . ALA B 1 128 ? 16.391 -16.953 -16.344 1 95.31 128 ALA B N 1
ATOM 2324 C CA . ALA B 1 128 ? 17.422 -17.578 -17.172 1 95.31 128 ALA B CA 1
ATOM 2325 C C . ALA B 1 128 ? 17.859 -18.922 -16.578 1 95.31 128 ALA B C 1
ATOM 2327 O O . ALA B 1 128 ? 17.938 -19.922 -17.281 1 95.31 128 ALA B O 1
ATOM 2328 N N . GLN B 1 129 ? 18.172 -18.938 -15.312 1 95.25 129 GLN B N 1
ATOM 2329 C CA . GLN B 1 129 ? 18.672 -20.125 -14.648 1 95.25 129 GLN B CA 1
ATOM 2330 C C . GLN B 1 129 ? 17.641 -21.25 -14.664 1 95.25 129 GLN B C 1
ATOM 2332 O O . GLN B 1 129 ? 18 -22.422 -14.773 1 95.25 129 GLN B O 1
ATOM 2337 N N . GLN B 1 130 ? 16.438 -20.875 -14.5 1 94 130 GLN B N 1
ATOM 2338 C CA . GLN B 1 130 ? 15.367 -21.875 -14.453 1 94 130 GLN B CA 1
ATOM 2339 C C . GLN B 1 130 ? 14.789 -22.125 -15.844 1 94 130 GLN B C 1
ATOM 2341 O O . GLN B 1 130 ? 13.844 -22.906 -15.992 1 94 130 GLN B O 1
ATOM 2346 N N . GLN B 1 131 ? 15.242 -21.422 -16.891 1 94.19 131 GLN B N 1
ATOM 2347 C CA . GLN B 1 131 ? 14.836 -21.562 -18.281 1 94.19 131 GLN B CA 1
ATOM 2348 C C . GLN B 1 131 ? 13.328 -21.359 -18.438 1 94.19 131 GLN B C 1
ATOM 2350 O O . GLN B 1 131 ? 12.641 -22.172 -19.047 1 94.19 131 GLN B O 1
ATOM 2355 N N . LEU B 1 132 ? 12.914 -20.344 -17.75 1 92.88 132 LEU B N 1
ATOM 2356 C CA . LEU B 1 132 ? 11.5 -20 -17.859 1 92.88 132 LEU B CA 1
ATOM 2357 C C . LEU B 1 132 ? 11.234 -19.172 -19.109 1 92.88 132 LEU B C 1
ATOM 2359 O O . LEU B 1 132 ? 12.156 -18.578 -19.672 1 92.88 132 LEU B O 1
ATOM 2363 N N . THR B 1 133 ? 9.945 -19.156 -19.562 1 91.25 133 THR B N 1
ATOM 2364 C CA . THR B 1 133 ? 9.57 -18.438 -20.766 1 91.25 133 THR B CA 1
ATOM 2365 C C . THR B 1 133 ? 8.945 -17.094 -20.422 1 91.25 133 THR B C 1
ATOM 2367 O O . THR B 1 133 ? 8.422 -16.391 -21.297 1 91.25 133 THR B O 1
ATOM 2370 N N . LEU B 1 134 ? 9.102 -16.625 -19.234 1 91.81 134 LEU B N 1
ATOM 2371 C CA . LEU B 1 134 ? 8.531 -15.367 -18.781 1 91.81 134 LEU B CA 1
ATOM 2372 C C . LEU B 1 134 ? 9.359 -14.188 -19.266 1 91.81 134 LEU B C 1
ATOM 2374 O O . LEU B 1 134 ? 10.586 -14.289 -19.359 1 91.81 134 LEU B O 1
ATOM 2378 N N . GLU B 1 135 ? 8.664 -13.102 -19.594 1 93.19 135 GLU B N 1
ATOM 2379 C CA . GLU B 1 135 ? 9.359 -11.844 -19.828 1 93.19 135 GLU B CA 1
ATOM 2380 C C . GLU B 1 135 ? 9.859 -11.234 -18.516 1 93.19 135 GLU B C 1
ATOM 2382 O O . GLU B 1 135 ? 9.062 -10.953 -17.609 1 93.19 135 GLU B O 1
ATOM 2387 N N . PRO B 1 136 ? 11.148 -10.977 -18.375 1 93.75 136 PRO B N 1
ATOM 2388 C CA . PRO B 1 136 ? 11.734 -10.586 -17.094 1 93.75 136 PRO B CA 1
ATOM 2389 C C . PRO B 1 136 ? 11.133 -9.305 -16.531 1 93.75 136 PRO B C 1
ATOM 2391 O O . PRO B 1 136 ? 10.906 -9.203 -15.328 1 93.75 136 PRO B O 1
ATOM 2394 N N . GLN B 1 137 ? 10.867 -8.312 -17.344 1 93.06 137 GLN B N 1
ATOM 2395 C CA . GLN B 1 137 ? 10.32 -7.055 -16.844 1 93.06 137 GLN B CA 1
ATOM 2396 C C . GLN B 1 137 ? 8.938 -7.254 -16.25 1 93.06 137 GLN B C 1
ATOM 2398 O O . GLN B 1 137 ? 8.633 -6.699 -15.18 1 93.06 137 GLN B O 1
ATOM 2403 N N . SER B 1 138 ? 8.141 -8.008 -16.969 1 92.88 138 SER B N 1
ATOM 2404 C CA . SER B 1 138 ? 6.801 -8.305 -16.453 1 92.88 138 SER B CA 1
ATOM 2405 C C . SER B 1 138 ? 6.863 -9.141 -15.188 1 92.88 138 SER B C 1
ATOM 2407 O O . SER B 1 138 ? 6.086 -8.93 -14.258 1 92.88 138 SER B O 1
ATOM 2409 N N . ALA B 1 139 ? 7.805 -10.094 -15.203 1 95.19 139 ALA B N 1
ATOM 2410 C CA . ALA B 1 139 ? 7.988 -10.938 -14.031 1 95.19 139 ALA B CA 1
ATOM 2411 C C . ALA B 1 139 ? 8.453 -10.117 -12.828 1 95.19 139 ALA B C 1
ATOM 2413 O O . ALA B 1 139 ? 7.977 -10.312 -11.711 1 95.19 139 ALA B O 1
ATOM 2414 N N . ALA B 1 140 ? 9.375 -9.188 -13.078 1 96.31 140 ALA B N 1
ATOM 2415 C CA . ALA B 1 140 ? 9.867 -8.328 -12.008 1 96.31 140 ALA B CA 1
ATOM 2416 C C . ALA B 1 140 ? 8.75 -7.453 -11.445 1 96.31 140 ALA B C 1
ATOM 2418 O O . ALA B 1 140 ? 8.68 -7.234 -10.234 1 96.31 140 ALA B O 1
ATOM 2419 N N . LEU B 1 141 ? 7.895 -6.945 -12.289 1 95.19 141 LEU B N 1
ATOM 2420 C CA . LEU B 1 141 ? 6.766 -6.133 -11.852 1 95.19 141 LEU B CA 1
ATOM 2421 C C . LEU B 1 141 ? 5.82 -6.949 -10.977 1 95.19 141 LEU B C 1
ATOM 2423 O O . LEU B 1 141 ? 5.332 -6.461 -9.953 1 95.19 141 LEU B O 1
ATOM 2427 N N . ALA B 1 142 ? 5.574 -8.18 -11.383 1 95.69 142 ALA B N 1
ATOM 2428 C CA . ALA B 1 142 ? 4.699 -9.047 -10.594 1 95.69 142 ALA B CA 1
ATOM 2429 C C . ALA B 1 142 ? 5.281 -9.297 -9.203 1 95.69 142 ALA B C 1
ATOM 2431 O O . ALA B 1 142 ? 4.562 -9.219 -8.203 1 95.69 142 ALA B O 1
ATOM 2432 N N . VAL B 1 143 ? 6.543 -9.547 -9.156 1 97.12 143 VAL B N 1
ATOM 2433 C CA . VAL B 1 143 ? 7.227 -9.789 -7.891 1 97.12 143 VAL B CA 1
ATOM 2434 C C . VAL B 1 143 ? 7.18 -8.539 -7.027 1 97.12 143 VAL B C 1
ATOM 2436 O O . VAL B 1 143 ? 6.848 -8.602 -5.84 1 97.12 143 VAL B O 1
ATOM 2439 N N . TRP B 1 144 ? 7.477 -7.41 -7.613 1 96.75 144 TRP B N 1
ATOM 2440 C CA . TRP B 1 144 ? 7.457 -6.145 -6.891 1 96.75 144 TRP B CA 1
ATOM 2441 C C . TRP B 1 144 ? 6.059 -5.836 -6.371 1 96.75 144 TRP B C 1
ATOM 2443 O O . TRP B 1 144 ? 5.895 -5.383 -5.234 1 96.75 144 TRP B O 1
ATOM 2453 N N . THR B 1 145 ? 5.078 -6.066 -7.207 1 96.62 145 THR B N 1
ATOM 2454 C CA . THR B 1 145 ? 3.691 -5.844 -6.816 1 96.62 145 THR B CA 1
ATOM 2455 C C . THR B 1 145 ? 3.354 -6.633 -5.555 1 96.62 145 THR B C 1
ATOM 2457 O O . THR B 1 145 ? 2.77 -6.09 -4.613 1 96.62 145 THR B O 1
ATOM 2460 N N . TYR B 1 146 ? 3.74 -7.824 -5.543 1 97.44 146 TYR B N 1
ATOM 2461 C CA . TYR B 1 146 ? 3.492 -8.648 -4.367 1 97.44 146 TYR B CA 1
ATOM 2462 C C . TYR B 1 146 ? 4.234 -8.102 -3.152 1 97.44 146 TYR B C 1
ATOM 2464 O O . TYR B 1 146 ? 3.668 -8.008 -2.062 1 97.44 146 TYR B O 1
ATOM 2472 N N . LEU B 1 147 ? 5.504 -7.781 -3.293 1 97.19 147 LEU B N 1
ATOM 2473 C CA . LEU B 1 147 ? 6.316 -7.281 -2.189 1 97.19 147 LEU B CA 1
ATOM 2474 C C . LEU B 1 147 ? 5.734 -5.984 -1.631 1 97.19 147 LEU B C 1
ATOM 2476 O O . LEU B 1 147 ? 5.746 -5.77 -0.417 1 97.19 147 LEU B O 1
ATOM 2480 N N . VAL B 1 148 ? 5.266 -5.109 -2.486 1 96.25 148 VAL B N 1
ATOM 2481 C CA . VAL B 1 148 ? 4.609 -3.887 -2.039 1 96.25 148 VAL B CA 1
ATOM 2482 C C . VAL B 1 148 ? 3.379 -4.238 -1.205 1 96.25 148 VAL B C 1
ATOM 2484 O O . VAL B 1 148 ? 3.141 -3.635 -0.155 1 96.25 148 VAL B O 1
ATOM 2487 N N . GLY B 1 149 ? 2.611 -5.199 -1.676 1 96.56 149 GLY B N 1
ATOM 2488 C CA . GLY B 1 149 ? 1.496 -5.68 -0.877 1 96.56 149 GLY B CA 1
ATOM 2489 C C . GLY B 1 149 ? 1.916 -6.188 0.49 1 96.56 149 GLY B C 1
ATOM 2490 O O . GLY B 1 149 ? 1.235 -5.938 1.486 1 96.56 149 GLY B O 1
ATOM 2491 N N . VAL B 1 150 ? 3.004 -6.887 0.565 1 96 150 VAL B N 1
ATOM 2492 C CA . VAL B 1 150 ? 3.553 -7.383 1.823 1 96 150 VAL B CA 1
ATOM 2493 C C . VAL B 1 150 ? 3.865 -6.207 2.75 1 96 150 VAL B C 1
ATOM 2495 O O . VAL B 1 150 ? 3.523 -6.234 3.934 1 96 150 VAL B O 1
ATOM 2498 N N . LEU B 1 151 ? 4.488 -5.223 2.199 1 94.69 151 LEU B N 1
ATOM 2499 C CA . LEU B 1 151 ? 4.867 -4.062 2.998 1 94.69 151 LEU B CA 1
ATOM 2500 C C . LEU B 1 151 ? 3.637 -3.387 3.594 1 94.69 151 LEU B C 1
ATOM 2502 O O . LEU B 1 151 ? 3.682 -2.887 4.719 1 94.69 151 LEU B O 1
ATOM 2506 N N . VAL B 1 152 ? 2.59 -3.346 2.863 1 94.19 152 VAL B N 1
ATOM 2507 C CA . VAL B 1 152 ? 1.357 -2.721 3.33 1 94.19 152 VAL B CA 1
ATOM 2508 C C . VAL B 1 152 ? 0.735 -3.566 4.438 1 94.19 152 VAL B C 1
ATOM 2510 O O . VAL B 1 152 ? 0.242 -3.031 5.434 1 94.19 152 VAL B O 1
ATOM 2513 N N . LEU B 1 153 ? 0.815 -4.867 4.332 1 93.44 153 LEU B N 1
ATOM 2514 C CA . LEU B 1 153 ? 0.071 -5.75 5.227 1 93.44 153 LEU B CA 1
ATOM 2515 C C . LEU B 1 153 ? 0.905 -6.117 6.449 1 93.44 153 LEU B C 1
ATOM 2517 O O . LEU B 1 153 ? 0.367 -6.582 7.453 1 93.44 153 LEU B O 1
ATOM 2521 N N . LEU B 1 154 ? 2.189 -6.004 6.387 1 87.88 154 LEU B N 1
ATOM 2522 C CA . LEU B 1 154 ? 3.115 -6.453 7.422 1 87.88 154 LEU B CA 1
ATOM 2523 C C . LEU B 1 154 ? 2.725 -5.887 8.781 1 87.88 154 LEU B C 1
ATOM 2525 O O . LEU B 1 154 ? 2.83 -6.574 9.805 1 87.88 154 LEU B O 1
ATOM 2529 N N . PRO B 1 155 ? 2.287 -4.652 8.859 1 81.5 155 PRO B N 1
ATOM 2530 C CA . PRO B 1 155 ? 1.913 -4.129 10.172 1 81.5 155 PRO B CA 1
ATOM 2531 C C . PRO B 1 155 ? 0.696 -4.836 10.766 1 81.5 155 PRO B C 1
ATOM 2533 O O . PRO B 1 155 ? 0.473 -4.781 11.977 1 81.5 155 PRO B O 1
ATOM 2536 N N . THR B 1 156 ? -0.056 -5.543 9.953 1 80.31 156 THR B N 1
ATOM 2537 C CA . THR B 1 156 ? -1.336 -6.062 10.422 1 80.31 156 THR B CA 1
ATOM 2538 C C . THR B 1 156 ? -1.302 -7.586 10.508 1 80.31 156 THR B C 1
ATOM 2540 O O . THR B 1 156 ? -2.098 -8.188 11.227 1 80.31 156 THR B O 1
ATOM 2543 N N . ILE B 1 157 ? -0.377 -8.164 9.773 1 80.81 157 ILE B N 1
ATOM 2544 C CA . ILE B 1 157 ? -0.337 -9.625 9.75 1 80.81 157 ILE B CA 1
ATOM 2545 C C . ILE B 1 157 ? 1.108 -10.102 9.859 1 80.81 157 ILE B C 1
ATOM 2547 O O . ILE B 1 157 ? 2.018 -9.492 9.297 1 80.81 157 ILE B O 1
ATOM 2551 N N . PRO B 1 158 ? 1.292 -11.148 10.539 1 80.12 158 PRO B N 1
ATOM 2552 C CA . PRO B 1 158 ? 2.635 -11.734 10.562 1 80.12 158 PRO B CA 1
ATOM 2553 C C . PRO B 1 158 ? 3.039 -12.336 9.219 1 80.12 158 PRO B C 1
ATOM 2555 O O . PRO B 1 158 ? 2.219 -12.969 8.547 1 80.12 158 PRO B O 1
ATOM 2558 N N . VAL B 1 159 ? 4.141 -11.938 8.789 1 81.94 159 VAL B N 1
ATOM 2559 C CA . VAL B 1 159 ? 4.629 -12.461 7.516 1 81.94 159 VAL B CA 1
ATOM 2560 C C . VAL B 1 159 ? 5.93 -13.234 7.738 1 81.94 159 VAL B C 1
ATOM 2562 O O . VAL B 1 159 ? 6.805 -12.781 8.477 1 81.94 159 VAL B O 1
ATOM 2565 N N . ASP B 1 160 ? 5.922 -14.336 7.16 1 87.88 160 ASP B N 1
ATOM 2566 C CA . ASP B 1 160 ? 7.082 -15.219 7.191 1 87.88 160 ASP B CA 1
ATOM 2567 C C . ASP B 1 160 ? 7.902 -15.094 5.91 1 87.88 160 ASP B C 1
ATOM 2569 O O . ASP B 1 160 ? 7.355 -15.188 4.809 1 87.88 160 ASP B O 1
ATOM 2573 N N . GLU B 1 161 ? 9.25 -14.898 6.16 1 91.5 161 GLU B N 1
ATOM 2574 C CA . GLU B 1 161 ? 10.148 -14.727 5.023 1 91.5 161 GLU B CA 1
ATOM 2575 C C . GLU B 1 161 ? 10.047 -15.898 4.051 1 91.5 161 GLU B C 1
ATOM 2577 O O . GLU B 1 161 ? 10.016 -15.703 2.836 1 91.5 161 GLU B O 1
ATOM 2582 N N . LYS B 1 162 ? 10.031 -17.062 4.586 1 92.5 162 LYS B N 1
ATOM 2583 C CA . LYS B 1 162 ? 9.961 -18.25 3.748 1 92.5 162 LYS B CA 1
ATOM 2584 C C . LYS B 1 162 ? 8.664 -18.281 2.947 1 92.5 162 LYS B C 1
ATOM 2586 O O . LYS B 1 162 ? 8.664 -18.625 1.764 1 92.5 162 LYS B O 1
ATOM 2591 N N . GLN B 1 163 ? 7.602 -17.891 3.594 1 91.25 163 GLN B N 1
ATOM 2592 C CA . GLN B 1 163 ? 6.305 -17.859 2.924 1 91.25 163 GLN B CA 1
ATOM 2593 C C . GLN B 1 163 ? 6.297 -16.844 1.786 1 91.25 163 GLN B C 1
ATOM 2595 O O . GLN B 1 163 ? 5.793 -17.125 0.697 1 91.25 163 GLN B O 1
ATOM 2600 N N . VAL B 1 164 ? 6.855 -15.695 2.039 1 96 164 VAL B N 1
ATOM 2601 C CA . VAL B 1 164 ? 6.914 -14.648 1.022 1 96 164 VAL B CA 1
ATOM 2602 C C . VAL B 1 164 ? 7.742 -15.133 -0.167 1 96 164 VAL B C 1
ATOM 2604 O O . VAL B 1 164 ? 7.309 -15.023 -1.317 1 96 164 VAL B O 1
ATOM 2607 N N . THR B 1 165 ? 8.891 -15.711 0.127 1 95.19 165 THR B N 1
ATOM 2608 C CA . THR B 1 165 ? 9.773 -16.172 -0.939 1 95.19 165 THR B CA 1
ATOM 2609 C C . THR B 1 165 ? 9.094 -17.266 -1.767 1 95.19 165 THR B C 1
ATOM 2611 O O . THR B 1 165 ? 9.18 -17.266 -2.996 1 95.19 165 THR B O 1
ATOM 2614 N N . ASN B 1 166 ? 8.438 -18.188 -1.126 1 93.06 166 ASN B N 1
ATOM 2615 C CA . ASN B 1 166 ? 7.719 -19.234 -1.833 1 93.06 166 ASN B CA 1
ATOM 2616 C C . ASN B 1 166 ? 6.648 -18.672 -2.758 1 93.06 166 ASN B C 1
ATOM 2618 O O . ASN B 1 166 ? 6.457 -19.156 -3.871 1 93.06 166 ASN B O 1
ATOM 2622 N N . GLN B 1 167 ? 5.934 -17.672 -2.27 1 93.88 167 GLN B N 1
ATOM 2623 C CA . GLN B 1 167 ? 4.91 -17.031 -3.1 1 93.88 167 GLN B CA 1
ATOM 2624 C C . GLN B 1 167 ? 5.535 -16.344 -4.305 1 93.88 167 GLN B C 1
ATOM 2626 O O . GLN B 1 167 ? 4.973 -16.359 -5.402 1 93.88 167 GLN B O 1
ATOM 2631 N N . LEU B 1 168 ? 6.711 -15.695 -4.125 1 96.5 168 LEU B N 1
ATOM 2632 C CA . LEU B 1 168 ? 7.402 -15.062 -5.246 1 96.5 168 LEU B CA 1
ATOM 2633 C C . LEU B 1 168 ? 7.801 -16.094 -6.289 1 96.5 168 LEU B C 1
ATOM 2635 O O . LEU B 1 168 ? 7.668 -15.859 -7.492 1 96.5 168 LEU B O 1
ATOM 2639 N N . ILE B 1 169 ? 8.266 -17.219 -5.797 1 93.5 169 ILE B N 1
ATOM 2640 C CA . ILE B 1 169 ? 8.656 -18.297 -6.703 1 93.5 169 ILE B CA 1
ATOM 2641 C C . ILE B 1 169 ? 7.434 -18.797 -7.469 1 93.5 169 ILE B C 1
ATOM 2643 O O . ILE B 1 169 ? 7.512 -19.078 -8.664 1 93.5 169 ILE B O 1
ATOM 2647 N N . SER B 1 170 ? 6.289 -18.922 -6.781 1 91.81 170 SER B N 1
ATOM 2648 C CA . SER B 1 170 ? 5.051 -19.312 -7.449 1 91.81 170 SER B CA 1
ATOM 2649 C C . SER B 1 170 ? 4.68 -18.328 -8.547 1 91.81 170 SER B C 1
ATOM 2651 O O . SER B 1 170 ? 4.262 -18.719 -9.633 1 91.81 170 SER B O 1
ATOM 2653 N N . LEU B 1 171 ? 4.824 -17.031 -8.312 1 92.81 171 LEU B N 1
ATOM 2654 C CA . LEU B 1 171 ? 4.527 -15.977 -9.281 1 92.81 171 LEU B CA 1
ATOM 2655 C C . LEU B 1 171 ? 5.402 -16.125 -10.523 1 92.81 171 LEU B C 1
ATOM 2657 O O . LEU B 1 171 ? 4.977 -15.797 -11.633 1 92.81 171 LEU B O 1
ATOM 2661 N N . LEU B 1 172 ? 6.59 -16.672 -10.281 1 92.19 172 LEU B N 1
ATOM 2662 C CA . LEU B 1 172 ? 7.555 -16.797 -11.367 1 92.19 172 LEU B CA 1
ATOM 2663 C C . LEU B 1 172 ? 7.43 -18.156 -12.047 1 92.19 172 LEU B C 1
ATOM 2665 O O . LEU B 1 172 ? 8.156 -18.453 -13 1 92.19 172 LEU B O 1
ATOM 2669 N N . GLY B 1 173 ? 6.422 -18.906 -11.75 1 80.75 173 GLY B N 1
ATOM 2670 C CA . GLY B 1 173 ? 6.18 -20.188 -12.406 1 80.75 173 GLY B CA 1
ATOM 2671 C C . GLY B 1 173 ? 7.031 -21.312 -11.852 1 80.75 173 GLY B C 1
ATOM 2672 O O . GLY B 1 173 ? 7.238 -22.328 -12.516 1 80.75 173 GLY B O 1
ATOM 2673 N N . GLY B 1 174 ? 7.676 -21.109 -10.766 1 67.62 174 GLY B N 1
ATOM 2674 C CA . GLY B 1 174 ? 8.469 -22.156 -10.156 1 67.62 174 GLY B CA 1
ATOM 2675 C C . GLY B 1 174 ? 7.773 -22.828 -8.984 1 67.62 174 GLY B C 1
ATOM 2676 O O . GLY B 1 174 ? 6.785 -22.297 -8.461 1 67.62 174 GLY B O 1
#

Foldseek 3Di:
DPPPPPPPPPVLVQLLVVQLVVCQVPHLVPRDLCVSCVVVVHDSVVSCVNPVDSVSSLVVNLVVLVVVLLVQLQPCLVVDLALLSSLLSSLVSNLVCCVVRVRSLVSNLPDDQDQRPSLLVSQVSVCVVVVHPDDSRVLSVQLSVLSSVCSVCVVPDPDDSVVSSVVSVVSSVD/DPPPPPPPPPVLVQLLVVQLVVCQVPHLVPRDLCVSCVVVVHDSVVSCVNPVDSVSSLVVNLVVLVVVLLVQLQPCLVVDLALLSSLLSSLVSNLVCCVVRVRSLVSNLPDDQDQRPSLLVSQVSVCVVVVHPDDSVVLSVQLSVLSSVCSVCVVPDPDDSVVSSVVSVVSSVD

Radius of gyration: 23.97 Å; Cα contacts (8 Å, |Δi|>4): 361; chains: 2; bounding box: 92×61×44 Å

Organism: Levilactobacillus brevis (strain ATCC 367 / BCRC 12310 / CIP 105137 / JCM 1170 / LMG 11437 / NCIMB 947 / NCTC 947) (NCBI:txid387344)